Protein AF-K1WBI3-F1 (afdb_monomer)

Sequence (261 aa):
MFLRSAVSRPAATLLLSTARIPAASPSLRLAAQVRFNSGSNVPPSQVKPTRPCPSCGKPIPYPASPCPNCGGLVNIPPGLSLHSLLGVSDPIPVGEQHPTFNVGEELKRLPSNGMDLEPRDLRMRMLRRQQDLHPDRHHGDALAEDLSGRINKAYETLASPLKRIEYIYDMATDETDKVDNHDLLMEILEARETLEEADGQEVEELRQDNQAKVDDIVHQICELLHSKEPDLHAVKRLAVELRYWVQLENAAKAKLDKMGH

Mean predicted aligned error: 11.6 Å

InterPro domains:
  IPR001623 DnaJ domain [PS50076] (81-173)
  IPR001623 DnaJ domain [cd06257] (133-158)
  IPR004640 Co-chaperone Hsc20 [PTHR14021] (29-256)
  IPR004640 Co-chaperone Hsc20 [TIGR00714] (118-258)
  IPR009073 Co-chaperone HscB, C-terminal oligomerisation domain [PF07743] (181-253)
  IPR036386 HscB, C-terminal domain superfamily [G3DSA:1.20.1280.20] (178-258)
  IPR036386 HscB, C-terminal domain superfamily [SSF47144] (174-259)
  IPR036869 Chaperone J-domain superfamily [G3DSA:1.10.287.110] (44-169)
  IPR036869 Chaperone J-domain superfamily [SSF46565] (116-169)

pLDDT: mean 81.33, std 21.61, range [31.12, 97.94]

Radius of gyration: 29.38 Å; Cα contacts (8 Å, |Δi|>4): 240; chains: 1; bounding box: 94×48×94 Å

Organism: Trichosporon asahii var. asahii (strain CBS 8904) (NCBI:txid1220162)

Secondary structure (DSSP, 8-state):
--------------------PPPPP----------------PPP-SS--EEE-TTT--EEETT--S-TTT----PPPTT--HHHHTTSS---EESSSS-EE-HHHHHHTSGGGGT---HHHHHHHHHHHHHHH-GGGGTT-HHHHHHHHHHHHHHHHHHSHHHHHHHHHT----TT-----HHHHHHHHHHHHHHHH--HHHHHHHHHHHHHHHHHHHHHHHHHHHSSS--HHHHHHHHHHHHHHHHHHHHHHHHHHHH--

Solvent-accessible surface area (backbone atoms only — not comparable to full-atom values): 15977 Å² total; per-residue (Å²): 132,87,82,90,80,85,91,78,89,87,80,92,74,90,77,80,83,80,76,78,76,77,79,80,74,83,76,79,77,74,76,77,74,80,74,75,74,89,65,84,83,66,81,75,73,90,66,76,55,65,45,66,34,94,88,77,59,52,77,36,48,71,66,52,47,38,35,93,88,76,64,47,82,46,86,62,77,83,68,66,42,52,50,25,71,51,62,76,47,68,68,39,71,44,70,91,86,74,57,46,48,42,47,71,67,39,28,63,73,34,61,32,44,57,66,70,68,58,63,68,58,53,51,53,35,42,52,53,51,41,70,63,27,37,28,83,85,54,78,62,36,68,65,28,46,52,52,38,51,53,50,48,53,30,45,62,33,60,66,35,69,59,52,31,55,28,60,73,67,76,42,84,81,53,94,81,66,73,78,86,50,66,68,60,52,52,53,53,51,54,53,48,54,50,55,72,73,41,52,78,66,52,41,52,53,51,47,52,56,45,48,54,52,50,52,50,50,52,47,53,43,34,58,44,41,64,40,97,77,49,58,61,68,59,43,49,54,48,49,51,54,46,46,54,52,52,50,49,50,53,52,46,51,56,51,50,57,62,69,77,105

Foldseek 3Di:
DDDDDDDDDDDDDDDDDPPPDPDDDPPPPPPPPPPPVPDPPQPDPPDFDWDQFPVPRDTDHPPDAPGPVPLHGGAGDPQFALCRLLPVWRWDFDDDPDTHTPLLVGLLSGQLSLLDDDLVSLVVSLVVQCVSLPCVVVVNPPRSVVSNVSSVVSSVQNNQSLSVLCRSVVNDQDPPPDLPDPVLVVVLVVLVVQLVPDDLVSLVVSLVVLVVVLVVLSVVSSVQSNDPDRPVVSNSSSSNSSVSSVVSNVSSVVVNVVVVD

Structure (mmCIF, N/CA/C/O backbone):
data_AF-K1WBI3-F1
#
_entry.id   AF-K1WBI3-F1
#
loop_
_atom_site.group_PDB
_atom_site.id
_atom_site.type_symbol
_atom_site.label_atom_id
_atom_site.label_alt_id
_atom_site.label_comp_id
_atom_site.label_asym_id
_atom_site.label_entity_id
_atom_site.label_seq_id
_atom_site.pdbx_PDB_ins_code
_atom_site.Cartn_x
_atom_site.Cartn_y
_atom_site.Cartn_z
_atom_site.occupancy
_atom_site.B_iso_or_equiv
_atom_site.auth_seq_id
_atom_site.auth_comp_id
_atom_site.auth_asym_id
_atom_site.auth_atom_id
_atom_site.pdbx_PDB_model_num
ATOM 1 N N . MET A 1 1 ? -71.867 -28.486 67.804 1.00 37.97 1 MET A N 1
ATOM 2 C CA . MET A 1 1 ? -70.848 -29.054 66.899 1.00 37.97 1 MET A CA 1
ATOM 3 C C . MET A 1 1 ? -69.977 -27.904 66.413 1.00 37.97 1 MET A C 1
ATOM 5 O O . MET A 1 1 ? -70.522 -26.964 65.859 1.00 37.97 1 MET A O 1
ATOM 9 N N . PHE A 1 2 ? -68.698 -27.947 66.800 1.00 34.34 2 PHE A N 1
ATOM 10 C CA . PHE A 1 2 ? -67.495 -27.286 66.261 1.00 34.34 2 PHE A CA 1
ATOM 11 C C . PHE A 1 2 ? -67.671 -26.111 65.269 1.00 34.34 2 PHE A C 1
ATOM 13 O O . PHE A 1 2 ? -68.245 -26.281 64.206 1.00 34.34 2 PHE A O 1
ATOM 20 N N . LEU A 1 3 ? -67.277 -24.884 65.646 1.00 32.25 3 LEU A N 1
ATOM 21 C CA . LEU A 1 3 ? -65.958 -24.214 65.448 1.00 32.25 3 LEU A CA 1
ATOM 22 C C . LEU A 1 3 ? -66.088 -23.133 64.352 1.00 32.25 3 LEU A C 1
ATOM 24 O O . LEU A 1 3 ? -66.431 -23.436 63.222 1.00 32.25 3 LEU A O 1
ATOM 28 N N . ARG A 1 4 ? -66.058 -21.843 64.719 1.00 31.12 4 ARG A N 1
ATOM 29 C CA . ARG A 1 4 ? -64.882 -20.936 64.765 1.00 31.12 4 ARG A CA 1
ATOM 30 C C . ARG A 1 4 ? -64.262 -20.605 63.398 1.00 31.12 4 ARG A C 1
ATOM 32 O O . ARG A 1 4 ? -63.639 -21.468 62.794 1.00 31.12 4 ARG A O 1
ATOM 39 N N . SER A 1 5 ? -64.320 -19.318 63.038 1.00 33.47 5 SER A N 1
ATOM 40 C CA . SER A 1 5 ? -63.251 -18.451 62.466 1.00 33.47 5 SER A CA 1
ATOM 41 C C . SER A 1 5 ? -63.945 -17.162 61.983 1.00 33.47 5 SER 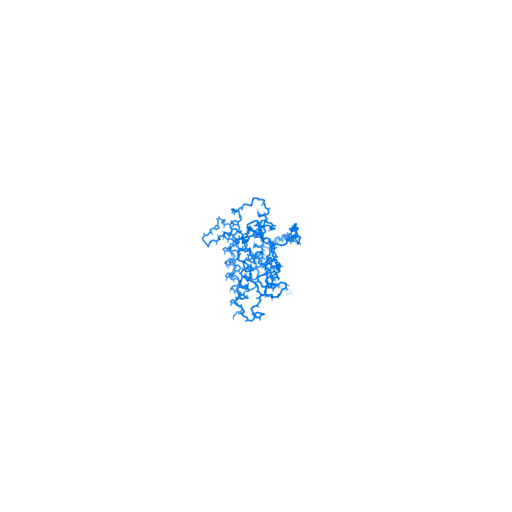A C 1
ATOM 43 O O . SER A 1 5 ? -64.895 -17.271 61.224 1.00 33.47 5 SER A O 1
ATOM 45 N N . ALA A 1 6 ? -63.735 -15.925 62.452 1.00 37.88 6 ALA A N 1
ATOM 46 C CA . ALA A 1 6 ? -62.565 -15.157 62.897 1.00 37.88 6 ALA A CA 1
ATOM 47 C C . ALA A 1 6 ? -61.459 -15.021 61.840 1.00 37.88 6 ALA A C 1
ATOM 49 O O . ALA A 1 6 ? -61.099 -16.016 61.226 1.00 37.88 6 ALA A O 1
ATOM 50 N N . VAL A 1 7 ? -60.872 -13.809 61.788 1.00 34.41 7 VAL A N 1
ATOM 51 C CA . VAL A 1 7 ? -59.659 -13.379 61.048 1.00 34.41 7 VAL A CA 1
ATOM 52 C C . VAL A 1 7 ? -59.969 -12.879 59.623 1.00 34.41 7 VAL A C 1
ATOM 54 O O . VAL A 1 7 ? -60.746 -13.499 58.916 1.00 34.41 7 VAL A O 1
ATOM 57 N N . SER A 1 8 ? -59.413 -11.801 59.061 1.00 31.14 8 SER A N 1
ATOM 58 C CA . SER A 1 8 ? -58.636 -10.622 59.486 1.00 31.14 8 SER A CA 1
ATOM 59 C C . SER A 1 8 ? -58.362 -9.827 58.193 1.00 31.14 8 SER A C 1
ATOM 61 O O . SER A 1 8 ? -58.169 -10.435 57.144 1.00 31.14 8 SER A O 1
ATOM 63 N N . ARG A 1 9 ? -58.288 -8.488 58.233 1.00 41.62 9 ARG A N 1
ATOM 64 C CA . ARG A 1 9 ? -57.534 -7.708 57.213 1.00 41.62 9 ARG A CA 1
ATOM 65 C C . ARG A 1 9 ? -56.036 -7.950 57.493 1.00 41.62 9 ARG A C 1
ATOM 67 O O . ARG A 1 9 ? -55.729 -8.116 58.677 1.00 41.62 9 ARG A O 1
ATOM 74 N N . PRO A 1 10 ? -55.094 -7.975 56.524 1.00 42.19 10 PRO A N 1
ATOM 75 C CA . PRO A 1 10 ? -54.637 -6.741 55.864 1.00 42.19 10 PRO A CA 1
ATOM 76 C C . PRO A 1 10 ? -53.943 -6.969 54.489 1.00 42.19 10 PRO A C 1
ATOM 78 O O . PRO A 1 10 ? -54.064 -8.026 53.886 1.00 42.19 10 PRO A O 1
ATOM 81 N N . ALA A 1 11 ? -53.165 -5.959 54.080 1.00 33.12 11 ALA A N 1
ATOM 82 C CA . ALA A 1 11 ? -52.025 -5.975 53.153 1.00 33.12 11 ALA A CA 1
ATOM 83 C C . ALA A 1 11 ? -52.272 -5.418 51.740 1.00 33.12 11 ALA A C 1
ATOM 85 O O . ALA A 1 11 ? -52.667 -6.100 50.797 1.00 33.12 11 ALA A O 1
ATOM 86 N N . ALA A 1 12 ? -51.935 -4.130 51.628 1.00 42.75 12 ALA A N 1
ATOM 87 C CA . ALA A 1 12 ? -51.493 -3.492 50.403 1.00 42.75 12 ALA A CA 1
ATOM 88 C C . ALA A 1 12 ? -50.381 -4.325 49.754 1.00 42.75 12 ALA A C 1
ATOM 90 O O . ALA A 1 12 ? -49.366 -4.615 50.385 1.00 42.75 12 ALA A O 1
ATOM 91 N N . THR A 1 13 ? -50.586 -4.682 48.490 1.00 36.09 13 THR A N 1
ATOM 92 C CA . THR A 1 13 ? -49.576 -5.328 47.657 1.00 36.09 13 THR A CA 1
ATOM 93 C C . THR A 1 13 ? -49.302 -4.397 46.487 1.00 36.09 13 THR A C 1
ATOM 95 O O . THR A 1 13 ? -50.178 -4.173 45.650 1.00 36.09 13 THR A O 1
ATOM 98 N N . LEU A 1 14 ? -48.097 -3.818 46.473 1.00 39.25 14 LEU A N 1
ATOM 99 C CA . LEU A 1 14 ? -47.508 -3.201 45.290 1.00 39.25 14 LEU A CA 1
ATOM 100 C C . LEU A 1 14 ? -47.512 -4.243 44.168 1.00 39.25 14 LEU A C 1
ATOM 102 O O . LEU A 1 14 ? -46.833 -5.263 44.276 1.00 39.25 14 LEU A O 1
ATOM 106 N N . LEU A 1 15 ? -48.242 -3.978 43.089 1.00 36.75 15 LEU A N 1
ATOM 107 C CA . LEU A 1 15 ? -48.040 -4.688 41.835 1.00 36.75 15 LEU A CA 1
ATOM 108 C C . LEU A 1 15 ? -47.147 -3.832 40.949 1.00 36.75 15 LEU A C 1
ATOM 110 O O . LEU A 1 15 ? -47.501 -2.721 40.554 1.00 36.75 15 LEU A O 1
ATOM 114 N N . LEU A 1 16 ? -45.954 -4.375 40.707 1.00 34.19 16 LEU A N 1
ATOM 115 C CA . LEU A 1 16 ? -44.981 -3.870 39.762 1.00 34.19 16 LEU A CA 1
ATOM 116 C C . LEU A 1 16 ? -45.635 -3.700 38.388 1.00 34.19 16 LEU A C 1
ATOM 118 O O . LEU A 1 16 ? -46.230 -4.624 37.835 1.00 34.19 16 LEU A O 1
ATOM 122 N N . SER A 1 17 ? -45.469 -2.500 37.844 1.00 31.92 17 SER A N 1
ATOM 123 C CA . SER A 1 17 ? -45.720 -2.173 36.450 1.00 31.92 17 SER A CA 1
ATOM 124 C C . SER A 1 17 ? -44.789 -3.005 35.566 1.00 31.92 17 SER A C 1
ATOM 126 O O . SER A 1 17 ? -43.610 -2.691 35.423 1.00 31.92 17 SER A O 1
ATOM 128 N N . THR A 1 18 ? -45.297 -4.079 34.963 1.00 37.06 18 THR A N 1
ATOM 129 C CA . THR A 1 18 ? -44.635 -4.701 33.813 1.00 37.06 18 THR A CA 1
ATOM 130 C C . THR A 1 18 ? -45.010 -3.900 32.572 1.00 37.06 18 THR A C 1
ATOM 132 O O . THR A 1 18 ? -45.907 -4.278 31.813 1.00 37.06 18 THR A O 1
ATOM 135 N N . ALA A 1 19 ? -44.345 -2.762 32.379 1.00 34.16 19 ALA A N 1
ATOM 136 C CA . ALA A 1 19 ? -44.324 -2.102 31.086 1.00 34.16 19 ALA A CA 1
ATOM 137 C C . ALA A 1 19 ? -43.624 -3.048 30.099 1.00 34.16 19 ALA A C 1
ATOM 139 O O . ALA A 1 19 ? -42.415 -3.266 30.166 1.00 34.16 19 ALA A O 1
ATOM 140 N N . ARG A 1 20 ? -44.410 -3.664 29.210 1.00 33.00 20 ARG A N 1
ATOM 141 C CA . ARG A 1 20 ? -43.894 -4.352 28.026 1.00 33.00 20 ARG A CA 1
ATOM 142 C C . ARG A 1 20 ? -43.130 -3.329 27.192 1.00 33.00 20 ARG A C 1
ATOM 144 O O . ARG A 1 20 ? -43.736 -2.433 26.611 1.00 33.00 20 ARG A O 1
ATOM 151 N N . ILE A 1 21 ? -41.816 -3.494 27.136 1.00 41.12 21 ILE A N 1
ATOM 152 C CA . ILE A 1 21 ? -40.952 -2.864 26.141 1.00 41.12 21 ILE A CA 1
ATOM 153 C C . ILE A 1 21 ? -41.454 -3.336 24.765 1.00 41.12 21 ILE A C 1
ATOM 155 O O . ILE A 1 21 ? -41.560 -4.550 24.557 1.00 41.12 21 ILE A O 1
ATOM 159 N N . PRO A 1 22 ? -41.826 -2.439 23.835 1.00 36.28 22 PRO A N 1
ATOM 160 C CA . PRO A 1 22 ? -42.121 -2.854 22.476 1.00 36.28 22 PRO A CA 1
ATOM 161 C C . PRO A 1 22 ? -40.827 -3.365 21.840 1.00 36.28 22 PRO A C 1
ATOM 163 O O . PRO A 1 22 ? -39.786 -2.714 21.912 1.00 36.28 22 PRO A O 1
ATOM 166 N N . ALA A 1 23 ? -40.905 -4.564 21.263 1.00 34.19 23 ALA A N 1
ATOM 167 C CA . ALA A 1 23 ? -39.822 -5.192 20.528 1.00 34.19 23 ALA A CA 1
ATOM 168 C C . ALA A 1 23 ? -39.259 -4.211 19.491 1.00 34.19 23 ALA A C 1
ATOM 170 O O . ALA A 1 23 ? -40.003 -3.679 18.665 1.00 34.19 23 ALA A O 1
ATOM 171 N N . ALA A 1 24 ? -37.951 -3.970 19.571 1.00 35.28 24 ALA A N 1
ATOM 172 C CA . ALA A 1 24 ? -37.214 -3.197 18.592 1.00 35.28 24 ALA A CA 1
ATOM 173 C C . ALA A 1 24 ? -37.432 -3.799 17.197 1.00 35.28 24 ALA A C 1
ATOM 175 O O . ALA A 1 24 ? -37.293 -5.006 16.986 1.00 35.28 24 ALA A O 1
ATOM 176 N N . SER A 1 25 ? -37.817 -2.935 16.266 1.00 38.38 25 SER A N 1
ATOM 177 C CA . SER A 1 25 ? -37.945 -3.216 14.843 1.00 38.38 25 SER A CA 1
ATOM 178 C C . SER A 1 25 ? -36.676 -3.888 14.309 1.00 38.38 25 SER A C 1
ATOM 180 O O . SER A 1 25 ? -35.577 -3.468 14.679 1.00 38.38 25 SER A O 1
ATOM 182 N N . PRO A 1 26 ? -36.770 -4.875 13.401 1.00 35.41 26 PRO A N 1
ATOM 183 C CA . PRO A 1 26 ? -35.589 -5.352 12.713 1.00 35.41 26 PRO A CA 1
ATOM 184 C C . PRO A 1 26 ? -35.159 -4.247 11.748 1.00 35.41 26 PRO A C 1
ATOM 186 O O . PRO A 1 26 ? -35.797 -4.019 10.719 1.00 35.41 26 PRO A O 1
ATOM 189 N N . SER A 1 27 ? -34.090 -3.531 12.095 1.00 36.28 27 SER A N 1
ATOM 190 C CA . SER A 1 27 ? -33.352 -2.724 11.133 1.00 36.28 27 SER A CA 1
ATOM 191 C C . SER A 1 27 ? -32.947 -3.654 9.998 1.00 36.28 27 SER A C 1
ATOM 193 O O . SER A 1 27 ? -32.144 -4.569 10.183 1.00 36.28 27 SER A O 1
ATOM 195 N N . LEU A 1 28 ? -33.569 -3.456 8.837 1.00 33.41 28 LEU A N 1
ATOM 196 C CA . LEU A 1 28 ? -33.176 -4.060 7.575 1.00 33.41 28 LEU A CA 1
ATOM 197 C C . LEU A 1 28 ? -31.701 -3.718 7.345 1.00 33.41 28 LEU A C 1
ATOM 199 O O . LEU A 1 28 ? -31.376 -2.647 6.841 1.00 33.41 28 LEU A O 1
ATOM 203 N N . ARG A 1 29 ? -30.801 -4.626 7.742 1.00 38.09 29 ARG A N 1
ATOM 204 C CA . ARG A 1 29 ? -29.411 -4.624 7.293 1.00 38.09 29 ARG A CA 1
ATOM 205 C C . ARG A 1 29 ? -29.448 -4.935 5.805 1.00 38.09 29 ARG A C 1
ATOM 207 O O . ARG A 1 29 ? -29.420 -6.092 5.389 1.00 38.09 29 ARG A O 1
ATOM 214 N N . LEU A 1 30 ? -29.565 -3.883 5.003 1.00 34.12 30 LEU A N 1
ATOM 215 C CA . LEU A 1 30 ? -29.218 -3.937 3.600 1.00 34.12 30 LEU A CA 1
ATOM 216 C C . LEU A 1 30 ? -27.698 -4.110 3.568 1.00 34.12 30 LEU A C 1
ATOM 218 O O . LEU A 1 30 ? -26.951 -3.141 3.613 1.00 34.12 30 LEU A O 1
ATOM 222 N N . ALA A 1 31 ? -27.241 -5.362 3.588 1.00 35.53 31 ALA A N 1
ATOM 223 C CA . ALA A 1 31 ? -25.866 -5.684 3.256 1.00 35.53 31 ALA A CA 1
ATOM 224 C C . ALA A 1 31 ? -25.663 -5.239 1.804 1.00 35.53 31 ALA A C 1
ATOM 226 O O . ALA A 1 31 ? -26.033 -5.950 0.866 1.00 35.53 31 ALA A O 1
ATOM 227 N N . ALA A 1 32 ? -25.154 -4.021 1.625 1.00 34.91 32 ALA A N 1
ATOM 228 C CA . ALA A 1 32 ? -24.630 -3.566 0.357 1.00 34.91 32 ALA A CA 1
ATOM 229 C C . ALA A 1 32 ? -23.455 -4.491 0.045 1.00 34.91 32 ALA A C 1
ATOM 231 O O . ALA A 1 32 ? -22.356 -4.343 0.568 1.00 34.91 32 ALA A O 1
ATOM 232 N N . GLN A 1 33 ? -23.727 -5.537 -0.734 1.00 37.28 33 GLN A N 1
ATOM 233 C CA . GLN A 1 33 ? -22.687 -6.363 -1.315 1.00 37.28 33 GLN A CA 1
ATOM 234 C C . GLN A 1 33 ? -21.833 -5.431 -2.163 1.00 37.28 33 GLN A C 1
ATOM 236 O O . GLN A 1 33 ? -22.259 -5.012 -3.241 1.00 37.28 33 GLN A O 1
ATOM 241 N N . VAL A 1 34 ? -20.658 -5.089 -1.639 1.00 37.25 34 VAL A N 1
ATOM 242 C CA . VAL A 1 34 ? -19.602 -4.387 -2.357 1.00 37.25 34 VAL A CA 1
ATOM 243 C C . VAL A 1 34 ? -19.302 -5.221 -3.596 1.00 37.25 34 VAL A C 1
ATOM 245 O O . VAL A 1 34 ? -18.670 -6.277 -3.542 1.00 37.25 34 VAL A O 1
ATOM 248 N N . ARG A 1 35 ? -19.852 -4.794 -4.731 1.00 33.12 35 ARG A N 1
ATOM 249 C CA . ARG A 1 35 ? -19.523 -5.370 -6.026 1.00 33.12 35 ARG A CA 1
ATOM 250 C C . ARG A 1 35 ? -18.210 -4.743 -6.448 1.00 33.12 35 ARG A C 1
ATOM 252 O O . ARG A 1 35 ? -18.200 -3.719 -7.121 1.00 33.12 35 ARG A O 1
ATOM 259 N N . PHE A 1 36 ? -17.111 -5.382 -6.063 1.00 38.94 36 PHE A N 1
ATOM 260 C CA . PHE A 1 36 ? -15.833 -5.170 -6.723 1.00 38.94 36 PHE A CA 1
ATOM 261 C C . PHE A 1 36 ? -16.038 -5.441 -8.210 1.00 38.94 36 PHE A C 1
ATOM 263 O O . PHE A 1 36 ? -16.364 -6.560 -8.616 1.00 38.94 36 PHE A O 1
ATOM 270 N N . ASN A 1 37 ? -15.914 -4.403 -9.030 1.00 37.16 37 ASN A N 1
ATOM 271 C CA . ASN A 1 37 ? -16.000 -4.557 -10.467 1.00 37.16 37 ASN A CA 1
ATOM 272 C C . ASN A 1 37 ? -14.696 -5.221 -10.929 1.00 37.16 37 ASN A C 1
ATOM 274 O O . ASN A 1 37 ? -13.723 -4.551 -11.255 1.00 37.16 37 ASN A O 1
ATOM 278 N N . SER A 1 38 ? -14.655 -6.556 -10.935 1.00 41.62 38 SER A N 1
ATOM 279 C CA . SER A 1 38 ? -13.488 -7.365 -11.333 1.00 41.62 38 SER A CA 1
ATOM 280 C C . SER A 1 38 ? -13.147 -7.278 -12.832 1.00 41.62 38 SER A C 1
ATOM 282 O O . SER A 1 38 ? -12.492 -8.161 -13.381 1.00 41.62 38 SER A O 1
ATOM 284 N N . GLY A 1 39 ? -13.597 -6.230 -13.518 1.00 35.78 39 GLY A N 1
ATOM 285 C CA . GLY A 1 39 ? -13.311 -5.955 -14.914 1.00 35.78 39 GLY A CA 1
ATOM 286 C C . GLY A 1 39 ? -12.499 -4.678 -15.038 1.00 35.78 39 GLY A C 1
ATOM 287 O O . GLY A 1 39 ? -13.056 -3.622 -15.329 1.00 35.78 39 GLY A O 1
ATOM 288 N N . SER A 1 40 ? -11.181 -4.774 -14.859 1.00 44.69 40 SER A N 1
ATOM 289 C CA . SER A 1 40 ? -10.245 -3.744 -15.310 1.00 44.69 40 SER A CA 1
ATOM 290 C C . SER A 1 40 ? -10.348 -3.628 -16.832 1.00 44.69 40 SER A C 1
ATOM 292 O O . SER A 1 40 ? -9.623 -4.290 -17.568 1.00 44.69 40 SER A O 1
ATOM 294 N N . ASN A 1 41 ? -11.269 -2.807 -17.332 1.00 41.38 41 ASN A N 1
ATOM 295 C CA . ASN A 1 41 ? -11.370 -2.504 -18.758 1.00 41.38 41 ASN A CA 1
ATOM 296 C C . ASN A 1 41 ? -10.408 -1.354 -19.092 1.00 41.38 41 ASN A C 1
ATOM 298 O O . ASN A 1 41 ? -10.803 -0.279 -19.537 1.00 41.38 41 ASN A O 1
ATOM 302 N N . VAL A 1 42 ? -9.121 -1.579 -18.814 1.00 47.50 42 VAL A N 1
ATOM 303 C CA . VAL A 1 42 ? -8.041 -0.718 -19.295 1.00 47.50 42 VAL A CA 1
ATOM 304 C C . VAL A 1 42 ? -7.796 -1.114 -20.753 1.00 47.50 42 VAL A C 1
ATOM 306 O O . VAL A 1 42 ? -7.442 -2.270 -21.000 1.00 47.50 42 VAL A O 1
ATOM 309 N N . PRO A 1 43 ? -7.984 -0.218 -21.740 1.00 40.16 43 PRO A N 1
ATOM 310 C CA . PRO A 1 43 ? -7.610 -0.526 -23.112 1.00 40.16 43 PRO A CA 1
ATOM 311 C C . PRO A 1 43 ? -6.100 -0.818 -23.141 1.00 40.16 43 PRO A C 1
ATOM 313 O O . PRO A 1 43 ? -5.311 0.020 -22.692 1.00 40.16 43 PRO A O 1
ATOM 316 N N . PRO A 1 44 ? -5.662 -1.997 -23.620 1.00 41.44 44 PRO A N 1
ATOM 317 C CA . PRO A 1 44 ? -4.253 -2.347 -23.604 1.00 41.44 44 PRO A CA 1
ATOM 318 C C . PRO A 1 44 ? -3.493 -1.377 -24.510 1.00 41.44 44 PRO A C 1
ATOM 320 O O . PRO A 1 44 ? -3.716 -1.336 -25.721 1.00 41.44 44 PRO A O 1
ATOM 323 N N . SER A 1 45 ? -2.561 -0.612 -23.938 1.00 49.56 45 SER A N 1
ATOM 324 C CA . SER A 1 45 ? -1.460 -0.059 -24.728 1.00 49.56 45 SER A CA 1
ATOM 325 C C . SER A 1 45 ? -0.717 -1.257 -25.318 1.00 49.56 45 SER A C 1
ATOM 327 O O . SER A 1 45 ? -0.155 -2.063 -24.585 1.00 49.56 45 SER A O 1
ATOM 329 N N . GLN A 1 46 ? -0.807 -1.442 -26.635 1.00 58.00 46 GLN A N 1
ATOM 330 C CA . GLN A 1 46 ? -0.549 -2.733 -27.288 1.00 58.00 46 GLN A CA 1
ATOM 331 C C . GLN A 1 46 ? 0.911 -3.222 -27.235 1.00 58.00 46 GLN A C 1
ATOM 333 O O . GLN A 1 46 ? 1.190 -4.332 -27.681 1.00 58.00 46 GLN A O 1
ATOM 338 N N . VAL A 1 47 ? 1.848 -2.456 -26.668 1.00 69.75 47 VAL A N 1
ATOM 339 C CA . VAL A 1 47 ? 3.242 -2.882 -26.499 1.00 69.75 47 VAL A CA 1
ATOM 340 C C . VAL A 1 47 ? 3.731 -2.487 -25.109 1.00 69.75 47 VAL A C 1
ATOM 342 O O . VAL A 1 47 ? 3.827 -1.302 -24.793 1.00 69.75 47 VAL A O 1
ATOM 345 N N . LYS A 1 48 ? 4.062 -3.486 -24.279 1.00 83.19 48 LYS A N 1
ATOM 346 C CA . LYS A 1 48 ? 4.734 -3.249 -22.995 1.00 83.19 48 LYS A CA 1
ATOM 347 C C . LYS A 1 48 ? 6.077 -2.566 -23.255 1.00 83.19 48 LYS A C 1
ATOM 349 O O . LYS A 1 48 ? 6.805 -3.019 -24.139 1.00 83.19 48 LYS A O 1
ATOM 354 N N . PRO A 1 49 ? 6.447 -1.532 -22.489 1.00 90.19 49 PRO A N 1
ATOM 355 C CA . PRO A 1 49 ? 7.738 -0.875 -22.640 1.00 90.19 49 PRO A CA 1
ATOM 356 C C . PRO A 1 49 ? 8.862 -1.890 -22.392 1.00 90.19 49 PRO A C 1
ATOM 358 O O . PRO A 1 49 ? 8.826 -2.665 -21.429 1.00 90.19 49 PRO A O 1
ATOM 361 N N . THR A 1 50 ? 9.869 -1.885 -23.263 1.00 93.00 50 THR A N 1
ATOM 362 C CA . THR A 1 50 ? 11.002 -2.816 -23.201 1.00 93.00 50 THR A CA 1
ATOM 363 C C . THR A 1 50 ? 12.336 -2.092 -23.129 1.00 93.00 50 THR A C 1
ATOM 365 O O . THR A 1 50 ? 12.466 -0.970 -23.606 1.00 93.00 50 THR A O 1
ATOM 368 N N . ARG A 1 51 ? 13.350 -2.786 -22.614 1.00 92.00 51 ARG A N 1
ATOM 369 C CA . ARG A 1 51 ? 14.762 -2.387 -22.622 1.00 92.00 51 ARG A CA 1
ATOM 370 C C . ARG A 1 51 ? 15.644 -3.535 -23.114 1.00 92.00 51 ARG A C 1
ATOM 372 O O . ARG A 1 51 ? 15.244 -4.692 -22.968 1.00 92.00 51 ARG A O 1
ATOM 379 N N . PRO A 1 52 ? 16.851 -3.273 -23.636 1.00 93.19 52 PRO A N 1
ATOM 380 C CA . PRO A 1 52 ? 17.814 -4.338 -23.886 1.00 93.19 52 PRO A CA 1
ATOM 381 C C . PRO A 1 52 ? 18.266 -4.976 -22.563 1.00 93.19 52 PRO A C 1
ATOM 383 O O . PRO A 1 52 ? 18.517 -4.293 -21.567 1.00 93.19 52 PRO A O 1
ATOM 386 N N . CYS A 1 53 ? 18.366 -6.304 -22.540 1.00 94.69 53 CYS A N 1
ATOM 387 C CA . CYS A 1 53 ? 18.947 -7.028 -21.415 1.00 94.69 53 CYS A CA 1
ATOM 388 C C . CYS A 1 53 ? 20.459 -6.744 -21.326 1.00 94.69 53 CYS A C 1
ATOM 390 O O . CYS A 1 53 ? 21.154 -6.970 -22.318 1.00 94.69 53 CYS A O 1
ATOM 392 N N . PRO A 1 54 ? 21.003 -6.338 -20.163 1.00 91.75 54 PRO A N 1
ATOM 393 C CA . PRO A 1 54 ? 22.438 -6.078 -20.021 1.00 91.75 54 PRO A CA 1
ATOM 394 C C . PRO A 1 54 ? 23.304 -7.338 -20.185 1.00 91.75 54 PRO A C 1
ATOM 396 O O . PRO A 1 54 ? 24.476 -7.223 -20.518 1.00 91.75 54 PRO A O 1
ATOM 399 N N . SER A 1 55 ? 22.741 -8.536 -19.989 1.00 91.94 55 SER A N 1
ATOM 400 C CA . SER A 1 55 ? 23.483 -9.801 -20.094 1.00 91.94 55 SER A CA 1
ATOM 401 C C . SER A 1 55 ? 23.469 -10.412 -21.500 1.00 91.94 55 SER A C 1
ATOM 403 O O . SER A 1 55 ? 24.458 -11.009 -21.906 1.00 91.94 55 SER A O 1
ATOM 405 N N . CYS A 1 56 ? 22.359 -10.313 -22.246 1.00 95.44 56 CYS A N 1
ATOM 406 C CA . CYS A 1 56 ? 22.212 -10.982 -23.553 1.00 95.44 56 CYS A CA 1
ATOM 407 C C . CYS A 1 56 ? 21.743 -10.083 -24.707 1.00 95.44 56 CYS A C 1
ATOM 409 O O . CYS A 1 56 ? 21.523 -10.579 -25.810 1.00 95.44 56 CYS A O 1
ATOM 411 N N . GLY A 1 57 ? 21.517 -8.788 -24.473 1.00 94.38 57 GLY A N 1
ATOM 412 C CA . GLY A 1 57 ? 21.106 -7.809 -25.489 1.00 94.38 57 GLY A CA 1
ATOM 413 C C . GLY A 1 57 ? 19.658 -7.922 -25.985 1.00 94.38 57 GLY A C 1
ATOM 414 O O . GLY A 1 57 ? 19.125 -6.955 -26.523 1.00 94.38 57 GLY A O 1
ATOM 415 N N . LYS A 1 58 ? 18.982 -9.061 -25.779 1.00 95.38 58 LYS A N 1
ATOM 416 C CA . LYS A 1 58 ? 17.584 -9.264 -26.199 1.00 95.38 58 LYS A CA 1
ATOM 417 C C . LYS A 1 58 ? 16.621 -8.327 -25.449 1.00 95.38 58 LYS A C 1
ATOM 419 O O . LYS A 1 58 ? 16.850 -8.064 -24.264 1.00 95.38 58 LYS A O 1
ATOM 424 N N . PRO A 1 59 ? 15.531 -7.864 -26.091 1.00 94.50 59 PRO A N 1
ATOM 425 C CA . PRO A 1 59 ? 14.553 -6.993 -25.449 1.00 94.50 59 PRO A CA 1
ATOM 426 C C . PRO A 1 59 ? 13.832 -7.726 -24.311 1.00 94.50 59 PRO A C 1
ATOM 428 O O . PRO A 1 59 ? 13.413 -8.877 -24.455 1.00 94.50 59 PRO A O 1
ATOM 431 N N . ILE A 1 60 ? 13.695 -7.051 -23.173 1.00 94.00 60 ILE A N 1
ATOM 432 C CA . ILE A 1 60 ? 12.965 -7.516 -21.991 1.00 94.00 60 ILE A CA 1
ATOM 433 C C . ILE A 1 60 ? 11.995 -6.428 -21.519 1.00 94.00 60 ILE A C 1
ATOM 435 O O . ILE A 1 60 ? 12.338 -5.246 -21.598 1.00 94.00 60 ILE A O 1
ATOM 439 N N . PRO A 1 61 ? 10.794 -6.782 -21.031 1.00 93.38 61 PRO A N 1
ATOM 440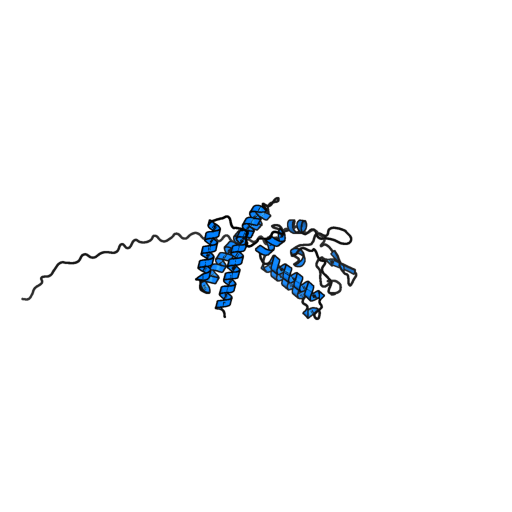 C CA . PRO A 1 61 ? 9.840 -5.794 -20.541 1.00 93.38 61 PRO A CA 1
ATOM 441 C C . PRO A 1 61 ? 10.314 -5.174 -19.223 1.00 93.38 61 PRO A C 1
ATOM 443 O O . PRO A 1 61 ? 11.093 -5.771 -18.479 1.00 93.38 61 PRO A O 1
ATOM 446 N N . TYR A 1 62 ? 9.826 -3.985 -18.893 1.00 92.19 62 TYR A N 1
ATOM 447 C CA . TYR A 1 62 ? 9.951 -3.469 -17.532 1.00 92.19 62 TYR A CA 1
ATOM 448 C C . TYR A 1 62 ? 8.912 -4.109 -16.591 1.00 92.19 62 TYR A C 1
ATOM 450 O O . TYR A 1 62 ? 7.809 -4.420 -17.034 1.00 92.19 62 TYR A O 1
ATOM 458 N N . PRO A 1 63 ? 9.207 -4.271 -15.288 1.00 93.12 63 PRO A N 1
ATOM 459 C CA . PRO A 1 63 ? 10.520 -4.428 -14.662 1.00 93.12 63 PRO A CA 1
ATOM 460 C C . PRO A 1 63 ? 10.924 -5.909 -14.614 1.00 93.12 63 PRO A C 1
ATOM 462 O O . PRO A 1 63 ? 10.882 -6.546 -13.561 1.00 93.12 63 PRO A O 1
ATOM 465 N N . ALA A 1 64 ? 11.257 -6.512 -15.758 1.00 92.94 64 ALA A N 1
ATOM 466 C CA . ALA A 1 64 ? 11.688 -7.905 -15.789 1.00 92.94 64 ALA A CA 1
ATOM 467 C C . ALA A 1 64 ? 13.053 -8.075 -15.115 1.00 92.94 64 ALA A C 1
ATOM 469 O O . ALA A 1 64 ? 14.038 -7.424 -15.486 1.00 92.94 64 ALA A O 1
ATOM 470 N N . SER A 1 65 ? 13.066 -8.984 -14.150 1.00 93.31 65 SER A N 1
ATOM 471 C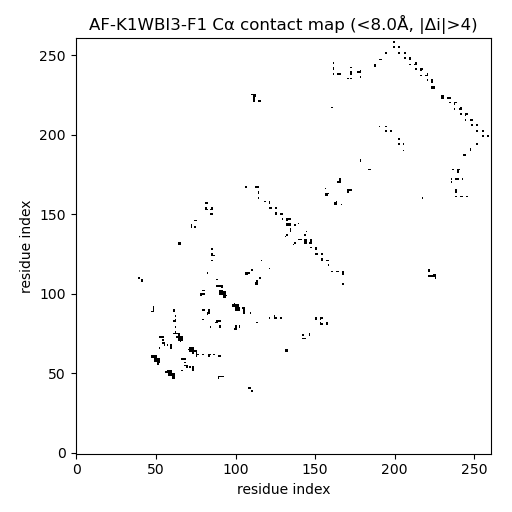 CA . SER A 1 65 ? 14.222 -9.665 -13.594 1.00 93.31 65 SER A CA 1
ATOM 472 C C . SER A 1 65 ? 13.697 -10.926 -12.896 1.00 93.31 65 SER A C 1
ATOM 474 O O . SER A 1 65 ? 12.689 -10.811 -12.191 1.00 93.31 65 SER A O 1
ATOM 476 N N . PRO A 1 66 ? 14.302 -12.108 -13.098 1.00 93.31 66 PRO A N 1
ATOM 477 C CA . PRO A 1 66 ? 15.384 -12.420 -14.035 1.00 93.31 66 PRO A CA 1
ATOM 478 C C . PRO A 1 66 ? 15.008 -12.207 -15.514 1.00 93.31 66 PRO A C 1
ATOM 480 O O . PRO A 1 66 ? 13.850 -11.987 -15.871 1.00 93.31 66 PRO A O 1
ATOM 483 N N . CYS A 1 67 ? 16.000 -12.236 -16.404 1.00 93.69 67 CYS A N 1
ATOM 484 C CA . CYS A 1 67 ? 15.784 -12.093 -17.840 1.00 93.69 67 CYS A CA 1
ATOM 485 C C . CYS A 1 67 ? 15.023 -13.313 -18.401 1.00 93.69 67 CYS A C 1
ATOM 487 O O . CYS A 1 67 ? 15.562 -14.419 -18.353 1.00 93.69 67 CYS A O 1
ATOM 489 N N . PRO A 1 68 ? 13.851 -13.146 -19.045 1.00 92.00 68 PRO A N 1
ATOM 490 C CA . PRO A 1 68 ? 13.097 -14.272 -19.610 1.00 92.00 68 PRO A CA 1
ATOM 491 C C . PRO A 1 68 ? 13.815 -14.965 -20.779 1.00 92.00 68 PRO A C 1
ATOM 493 O O . PRO A 1 68 ? 13.489 -16.095 -21.118 1.00 92.00 68 PRO A O 1
ATOM 496 N N . ASN A 1 69 ? 14.791 -14.298 -21.406 1.00 93.88 69 ASN A N 1
ATOM 497 C CA . ASN A 1 69 ? 15.488 -14.824 -22.579 1.00 93.88 69 ASN A CA 1
ATOM 498 C C . ASN A 1 69 ? 16.766 -15.609 -22.253 1.00 93.88 69 ASN A C 1
ATOM 500 O O . ASN A 1 69 ? 17.172 -16.445 -23.057 1.00 93.88 69 ASN A O 1
ATOM 504 N N . CYS A 1 70 ? 17.446 -15.294 -21.147 1.00 93.38 70 CYS A N 1
ATOM 505 C CA . CYS A 1 70 ? 18.727 -15.917 -20.789 1.00 93.38 70 CYS A CA 1
ATOM 506 C C . CYS A 1 70 ? 18.812 -16.378 -19.329 1.00 93.38 70 CYS A C 1
ATOM 508 O O . CYS A 1 70 ? 19.851 -16.884 -18.928 1.00 93.38 70 CYS A O 1
ATOM 510 N N . GLY A 1 71 ? 17.771 -16.159 -18.519 1.00 90.12 71 GLY A N 1
ATOM 511 C CA . GLY A 1 71 ? 17.730 -16.520 -17.098 1.00 90.12 71 GLY A CA 1
ATOM 512 C C . GLY A 1 71 ? 18.598 -15.655 -16.180 1.00 90.12 71 GLY A C 1
ATOM 513 O O . GLY A 1 71 ? 18.494 -15.779 -14.967 1.00 90.12 71 GLY A O 1
ATOM 514 N N . GLY A 1 72 ? 19.428 -14.767 -16.735 1.00 90.50 72 GLY A N 1
ATOM 515 C CA . GLY A 1 72 ? 20.337 -13.929 -15.956 1.00 90.50 72 GLY A CA 1
ATOM 516 C C . GLY A 1 72 ? 19.588 -12.973 -15.033 1.00 90.50 72 GLY A C 1
ATOM 517 O O . GLY A 1 72 ? 18.642 -12.307 -15.467 1.00 90.50 72 GLY A O 1
ATOM 518 N N . LEU A 1 73 ? 20.021 -12.891 -13.778 1.00 92.56 73 LEU A N 1
ATOM 519 C CA . LEU A 1 73 ? 19.548 -11.879 -12.846 1.00 92.56 73 LEU A CA 1
ATOM 520 C C . LEU A 1 73 ? 20.032 -10.507 -13.328 1.00 92.56 73 LEU A C 1
ATOM 522 O O . LEU A 1 73 ? 21.220 -10.293 -13.560 1.00 92.56 73 LEU A O 1
ATOM 526 N N . VAL A 1 74 ? 19.095 -9.588 -13.550 1.00 92.94 74 VAL A N 1
ATOM 527 C CA . VAL A 1 74 ? 19.392 -8.269 -14.116 1.00 92.94 74 VAL A CA 1
ATOM 528 C C . VAL A 1 74 ? 18.853 -7.182 -13.213 1.00 92.94 74 VAL A C 1
ATOM 530 O O . VAL A 1 74 ? 17.754 -7.297 -12.675 1.00 92.94 74 VAL A O 1
ATOM 533 N N . ASN A 1 75 ? 19.596 -6.087 -13.078 1.00 92.62 75 ASN A N 1
ATOM 534 C CA . ASN A 1 75 ? 19.117 -4.979 -12.269 1.00 92.62 75 ASN A CA 1
ATOM 535 C C . ASN A 1 75 ? 17.823 -4.391 -12.861 1.00 92.62 75 ASN A C 1
ATOM 537 O O . ASN A 1 75 ? 17.696 -4.243 -14.086 1.00 92.62 75 ASN A O 1
ATOM 541 N N . ILE A 1 76 ? 16.867 -4.073 -11.989 1.00 93.44 76 ILE A N 1
ATOM 542 C CA . ILE A 1 76 ? 15.651 -3.334 -12.323 1.00 93.44 76 ILE A CA 1
ATOM 543 C C . ILE A 1 76 ? 15.988 -1.845 -12.190 1.00 93.44 76 ILE A C 1
ATOM 545 O O . ILE A 1 76 ? 16.408 -1.430 -11.111 1.00 93.44 76 ILE A O 1
ATOM 549 N N . PRO A 1 77 ? 15.802 -1.015 -13.230 1.00 91.50 77 PRO A N 1
ATOM 550 C CA . PRO A 1 77 ? 16.129 0.405 -13.131 1.00 91.50 77 PRO A CA 1
ATOM 551 C C . PRO A 1 77 ? 15.426 1.105 -11.952 1.00 91.50 77 PRO A C 1
ATOM 553 O O . PRO A 1 77 ? 14.348 0.673 -11.526 1.00 91.50 77 PRO A O 1
ATOM 556 N N . PRO A 1 78 ? 16.034 2.145 -11.363 1.00 90.88 78 PRO A N 1
ATOM 557 C CA . PRO A 1 78 ? 15.357 2.978 -10.375 1.00 90.88 78 PRO A CA 1
ATOM 558 C C . PRO A 1 78 ? 14.275 3.843 -11.045 1.00 90.88 78 PRO A C 1
ATOM 560 O O . PRO A 1 78 ? 14.217 3.951 -12.269 1.00 90.88 78 PRO A O 1
ATOM 563 N N . GLY A 1 79 ? 13.412 4.465 -10.239 1.00 91.38 79 GLY A N 1
ATOM 564 C CA . GLY A 1 79 ? 12.412 5.433 -10.708 1.00 91.38 79 GLY A CA 1
ATOM 565 C C . GLY A 1 79 ? 11.103 4.841 -11.237 1.00 91.38 79 GLY A C 1
ATOM 566 O O . GLY A 1 79 ? 10.197 5.605 -11.545 1.00 91.38 79 GLY A O 1
ATOM 567 N N . LEU A 1 80 ? 10.968 3.513 -11.326 1.00 94.25 80 LEU A N 1
ATOM 568 C CA . LEU A 1 80 ? 9.665 2.897 -11.584 1.00 94.25 80 LEU A CA 1
ATOM 569 C C . LEU A 1 80 ? 8.710 3.115 -10.406 1.00 94.25 80 LEU A C 1
ATOM 571 O O . LEU A 1 80 ? 9.137 3.131 -9.249 1.00 94.25 80 LEU A O 1
ATOM 575 N N . SER A 1 81 ? 7.415 3.189 -10.708 1.00 96.12 81 SER A N 1
ATOM 576 C CA . SER A 1 81 ? 6.369 3.170 -9.689 1.00 96.12 81 SER A CA 1
ATOM 577 C C . SER A 1 81 ? 6.357 1.838 -8.920 1.00 96.12 81 SER A C 1
ATOM 579 O O . SER A 1 81 ? 6.789 0.790 -9.423 1.00 96.12 81 SER A O 1
ATOM 581 N N . LEU A 1 82 ? 5.810 1.854 -7.703 1.00 97.56 82 LEU A N 1
ATOM 582 C CA . LEU A 1 82 ? 5.606 0.631 -6.922 1.00 97.56 82 LEU A CA 1
ATOM 583 C C . LEU A 1 82 ? 4.599 -0.305 -7.614 1.00 97.56 82 LEU A C 1
ATOM 585 O O . LEU A 1 82 ? 4.762 -1.527 -7.578 1.00 97.56 82 LEU A O 1
ATOM 589 N N . HIS A 1 83 ? 3.608 0.264 -8.311 1.00 97.31 83 HIS A N 1
ATOM 590 C CA . HIS A 1 83 ? 2.618 -0.468 -9.104 1.00 97.31 83 HIS A CA 1
ATOM 591 C C . HIS A 1 83 ? 3.283 -1.255 -10.236 1.00 97.31 83 HIS A C 1
ATOM 593 O O . HIS A 1 83 ? 3.047 -2.458 -10.377 1.00 97.31 83 HIS A O 1
ATOM 599 N N . SER A 1 84 ? 4.199 -0.626 -10.974 1.00 96.12 84 SER A N 1
ATOM 600 C CA . SER A 1 84 ? 4.991 -1.273 -12.021 1.00 96.12 84 SER A CA 1
ATOM 601 C C . SER A 1 84 ? 5.885 -2.385 -11.468 1.00 96.12 84 SER A C 1
ATOM 603 O O . SER A 1 84 ? 5.971 -3.463 -12.064 1.00 96.12 84 SER A O 1
ATOM 605 N N . LEU A 1 85 ? 6.523 -2.180 -10.306 1.00 96.19 85 LEU A N 1
ATOM 606 C CA . LEU A 1 85 ? 7.354 -3.207 -9.655 1.00 96.19 85 LEU A CA 1
ATOM 607 C C . LEU A 1 85 ? 6.563 -4.488 -9.362 1.00 96.19 85 LEU A C 1
ATOM 609 O O . LEU A 1 85 ? 7.038 -5.589 -9.658 1.00 96.19 85 LEU A O 1
ATOM 613 N N . LEU A 1 86 ? 5.322 -4.362 -8.891 1.00 96.00 86 LEU A N 1
ATOM 614 C CA . LEU A 1 86 ? 4.421 -5.503 -8.689 1.00 96.00 86 LEU A CA 1
ATOM 615 C C . LEU A 1 86 ? 3.679 -5.938 -9.966 1.00 96.00 86 LEU A C 1
ATOM 617 O O . LEU A 1 86 ? 2.932 -6.913 -9.948 1.00 96.00 86 LEU A O 1
ATOM 621 N N . GLY A 1 87 ? 3.913 -5.275 -11.100 1.00 93.75 87 GLY A N 1
ATOM 622 C CA . GLY A 1 87 ? 3.291 -5.598 -12.386 1.00 93.75 87 GLY A CA 1
ATOM 623 C C . GLY A 1 87 ? 1.800 -5.264 -12.459 1.00 93.75 87 GLY A C 1
ATOM 624 O O . GLY A 1 87 ? 1.083 -5.902 -13.228 1.00 93.75 87 GLY A O 1
ATOM 625 N N . VAL A 1 88 ? 1.328 -4.327 -11.635 1.00 95.25 88 VAL A N 1
ATOM 626 C CA . VAL A 1 88 ? -0.042 -3.785 -11.658 1.00 95.25 88 VAL A CA 1
ATOM 627 C C . VAL A 1 88 ? -0.250 -2.895 -12.887 1.00 95.25 88 VAL A C 1
ATOM 629 O O . VAL A 1 88 ? -1.300 -2.953 -13.519 1.00 95.25 88 VAL A O 1
ATOM 632 N N . SER A 1 89 ? 0.770 -2.125 -13.253 1.00 94.38 89 SER A N 1
ATOM 633 C CA . SER A 1 89 ? 0.798 -1.220 -14.403 1.00 94.38 89 SER A CA 1
ATOM 634 C C . SER A 1 89 ? 2.036 -1.459 -15.261 1.00 94.38 89 SER A C 1
ATOM 636 O O . SER A 1 89 ? 2.991 -2.122 -14.849 1.00 94.38 89 SER A O 1
ATOM 638 N N . ASP A 1 90 ? 2.003 -0.909 -16.473 1.00 93.56 90 ASP A N 1
ATOM 639 C CA . ASP A 1 90 ? 3.172 -0.798 -17.334 1.00 93.56 90 ASP A CA 1
ATOM 640 C C . ASP A 1 90 ? 3.736 0.633 -17.226 1.00 93.56 90 ASP A C 1
ATOM 642 O O . ASP A 1 90 ? 2.966 1.593 -17.339 1.00 93.56 90 ASP A O 1
ATOM 646 N N . PRO A 1 91 ? 5.054 0.804 -17.019 1.00 93.81 91 PRO A N 1
ATOM 647 C CA . PRO A 1 91 ? 5.632 2.121 -16.778 1.00 93.81 91 PRO A CA 1
ATOM 648 C C . PRO A 1 91 ? 5.613 2.997 -18.033 1.00 93.81 91 PRO A C 1
ATOM 650 O O . PRO A 1 91 ? 5.618 2.504 -19.159 1.00 93.81 91 PRO A O 1
ATOM 653 N N . ILE A 1 92 ? 5.658 4.317 -17.859 1.00 92.44 92 ILE A N 1
ATOM 654 C CA . ILE A 1 92 ? 5.717 5.259 -18.987 1.00 92.44 92 ILE A CA 1
ATOM 655 C C . ILE A 1 92 ? 7.138 5.826 -19.093 1.00 92.44 92 ILE A C 1
ATOM 657 O O . ILE A 1 92 ? 7.453 6.770 -18.366 1.00 92.44 92 ILE A O 1
ATOM 661 N N . PRO A 1 93 ? 8.013 5.267 -19.953 1.00 90.12 93 PRO A N 1
ATOM 662 C CA . PRO A 1 93 ? 9.351 5.807 -20.149 1.00 90.12 93 PRO A CA 1
ATOM 663 C C . PRO A 1 93 ? 9.298 7.180 -20.836 1.00 90.12 93 PRO A C 1
ATOM 665 O O . PRO A 1 93 ? 8.518 7.398 -21.763 1.00 90.12 93 PRO A O 1
ATOM 668 N N . VAL A 1 94 ? 10.159 8.093 -20.397 1.00 86.50 94 VAL A N 1
ATOM 669 C CA . VAL A 1 94 ? 10.356 9.433 -20.955 1.00 86.50 94 VAL A CA 1
ATOM 670 C C . VAL A 1 94 ? 11.812 9.560 -21.393 1.00 86.50 94 VAL A C 1
ATOM 672 O O . VAL A 1 94 ? 12.724 9.409 -20.583 1.00 86.50 94 VAL A O 1
ATOM 675 N N . GLY A 1 95 ? 12.026 9.858 -22.675 1.00 78.50 95 GLY A N 1
ATOM 676 C CA . GLY A 1 95 ? 13.354 9.922 -23.291 1.00 78.50 95 GLY A CA 1
ATOM 677 C C . GLY A 1 95 ? 13.791 8.600 -23.935 1.00 78.50 95 GLY A C 1
ATOM 678 O O . GLY A 1 95 ? 13.330 7.524 -23.566 1.00 78.50 95 GLY A O 1
ATOM 679 N N . GLU A 1 96 ? 14.673 8.691 -24.934 1.00 69.88 96 GLU A N 1
ATOM 680 C CA . GLU A 1 96 ? 15.028 7.556 -25.804 1.00 69.88 96 GLU A CA 1
ATOM 681 C C . GLU A 1 96 ? 16.183 6.695 -25.262 1.00 69.88 96 GLU A C 1
ATOM 683 O O . GLU A 1 96 ? 16.161 5.476 -25.404 1.00 69.88 96 GLU A O 1
ATOM 688 N N . GLN A 1 97 ? 17.197 7.310 -24.641 1.00 65.19 97 GLN A N 1
ATOM 689 C CA . GLN A 1 97 ? 18.461 6.631 -24.299 1.00 65.19 97 GLN A CA 1
ATOM 690 C C . GLN A 1 97 ? 18.581 6.259 -22.811 1.00 65.19 97 GLN A C 1
ATOM 692 O O . GLN A 1 97 ? 19.006 5.155 -22.478 1.00 65.19 97 GLN A O 1
ATOM 697 N N . HIS A 1 98 ? 18.167 7.158 -21.913 1.00 67.38 98 HIS A N 1
ATOM 698 C CA . HIS A 1 98 ? 18.124 6.939 -20.465 1.00 67.38 98 HIS A CA 1
ATOM 699 C C . HIS A 1 98 ? 16.719 7.265 -19.959 1.00 67.38 98 HIS A C 1
ATOM 701 O O . HIS A 1 98 ? 16.489 8.382 -19.492 1.00 67.38 98 HIS A O 1
ATOM 707 N N . PRO A 1 99 ? 15.760 6.337 -20.119 1.00 77.69 99 PRO A N 1
ATOM 708 C CA . PRO A 1 99 ? 14.377 6.636 -19.810 1.00 77.69 99 PRO A CA 1
ATOM 709 C C . PRO A 1 99 ? 14.216 6.915 -18.315 1.00 77.69 99 PRO A C 1
ATOM 711 O O . PRO A 1 99 ? 14.543 6.070 -17.478 1.00 77.69 99 PRO A O 1
ATOM 714 N N . THR A 1 100 ? 13.696 8.095 -17.988 1.00 88.50 100 THR A N 1
ATOM 715 C CA . THR A 1 100 ? 13.020 8.326 -16.706 1.00 88.50 100 THR A CA 1
ATOM 716 C C . THR A 1 100 ? 11.587 7.805 -16.812 1.00 88.50 100 THR A C 1
ATOM 718 O O . THR A 1 100 ? 11.138 7.460 -17.904 1.00 88.50 100 THR A O 1
ATOM 721 N N . PHE A 1 101 ? 10.854 7.697 -15.704 1.00 92.19 101 PHE A N 1
ATOM 722 C CA . PHE A 1 101 ? 9.482 7.181 -15.728 1.00 92.19 101 PHE A CA 1
ATOM 723 C C . PHE A 1 101 ? 8.494 8.239 -15.255 1.00 92.19 101 PHE A C 1
ATOM 725 O O . PHE A 1 101 ? 8.669 8.834 -14.192 1.00 92.19 101 PHE A O 1
ATOM 732 N N . ASN A 1 102 ? 7.441 8.468 -16.039 1.00 92.69 102 ASN A N 1
ATOM 733 C CA . ASN A 1 102 ? 6.364 9.372 -15.662 1.00 92.69 102 ASN A CA 1
ATOM 734 C C . ASN A 1 102 ? 5.345 8.643 -14.778 1.00 92.69 102 ASN A C 1
ATOM 736 O O . ASN A 1 102 ? 4.304 8.190 -15.254 1.00 92.69 102 ASN A O 1
ATOM 740 N N . VAL A 1 103 ? 5.671 8.531 -13.488 1.00 93.50 103 VAL A N 1
ATOM 741 C CA . VAL A 1 103 ? 4.821 7.866 -12.486 1.00 93.50 103 VAL A CA 1
ATOM 742 C C . VAL A 1 103 ? 3.455 8.549 -12.373 1.00 93.50 103 VAL A C 1
ATOM 744 O O . VAL A 1 103 ? 2.444 7.865 -12.283 1.00 93.50 103 VAL A O 1
ATOM 747 N N . GLY A 1 104 ? 3.391 9.882 -12.448 1.00 91.88 104 GLY A N 1
ATOM 748 C CA . GLY A 1 104 ? 2.123 10.612 -12.352 1.00 91.88 104 GLY A CA 1
ATOM 749 C C . GLY A 1 104 ? 1.144 10.258 -13.475 1.00 91.88 104 GLY A C 1
ATOM 750 O O . GLY A 1 104 ? -0.015 9.949 -13.212 1.00 91.88 104 GLY A O 1
ATOM 751 N N . GLU A 1 105 ? 1.604 10.250 -14.729 1.00 92.31 105 GLU A N 1
ATOM 752 C CA . GLU A 1 105 ? 0.774 9.830 -15.869 1.00 92.31 105 GLU A CA 1
ATOM 753 C C . GLU A 1 105 ? 0.476 8.327 -15.861 1.00 92.31 105 GLU A C 1
ATOM 755 O O . GLU A 1 105 ? -0.581 7.911 -16.329 1.00 92.31 105 GLU A O 1
ATOM 760 N N . GLU A 1 106 ? 1.384 7.505 -15.331 1.00 94.12 106 GLU A N 1
ATOM 761 C CA . GLU A 1 106 ? 1.158 6.069 -15.169 1.00 94.12 106 GLU A CA 1
ATOM 762 C C . GLU A 1 106 ? 0.002 5.805 -14.201 1.00 94.12 106 GLU A C 1
ATOM 764 O O . GLU A 1 106 ? -0.936 5.085 -14.545 1.00 94.12 106 GLU A O 1
ATOM 769 N N . LEU A 1 107 ? 0.040 6.429 -13.021 1.00 93.50 107 LEU A N 1
ATOM 770 C CA . LEU A 1 107 ? -0.980 6.265 -11.991 1.00 93.50 107 LEU A CA 1
ATOM 771 C C . LEU A 1 107 ? -2.342 6.770 -12.466 1.00 93.50 107 LEU A C 1
ATOM 773 O O . LEU A 1 107 ? -3.323 6.058 -12.297 1.00 93.50 107 LEU A O 1
ATOM 777 N N . LYS A 1 108 ? -2.410 7.912 -13.164 1.00 92.12 108 LYS A N 1
ATOM 778 C CA . LYS A 1 108 ? -3.664 8.442 -13.745 1.00 92.12 108 LYS A CA 1
ATOM 779 C C . LYS A 1 108 ? -4.363 7.502 -14.734 1.00 92.12 108 LYS A C 1
ATOM 781 O O . LYS A 1 108 ? -5.547 7.678 -15.009 1.00 92.12 108 LYS A O 1
ATOM 786 N N . ARG A 1 109 ? -3.648 6.534 -15.322 1.00 91.94 109 ARG A N 1
ATOM 787 C CA . ARG A 1 109 ? -4.242 5.528 -16.226 1.00 91.94 109 ARG A CA 1
ATOM 788 C C . ARG A 1 109 ? -4.884 4.363 -15.477 1.00 91.94 109 ARG A C 1
ATOM 790 O O . ARG A 1 109 ? -5.586 3.567 -16.100 1.00 91.94 109 ARG A O 1
ATOM 797 N N . LEU A 1 110 ? -4.617 4.231 -14.180 1.00 92.62 110 LEU A N 1
ATOM 798 C CA . LEU A 1 110 ? -5.195 3.204 -13.327 1.00 92.62 110 LEU A CA 1
ATOM 799 C C . LEU A 1 110 ? -6.512 3.689 -12.701 1.00 92.62 110 LEU A C 1
ATOM 801 O O . LEU A 1 110 ? -6.670 4.886 -12.454 1.00 92.62 110 LEU A O 1
ATOM 805 N N . PRO A 1 111 ? -7.441 2.770 -12.381 1.00 92.44 111 PRO A N 1
ATOM 806 C CA . PRO A 1 111 ? -8.636 3.098 -11.608 1.00 92.44 111 PRO A CA 1
ATOM 807 C C . PRO A 1 111 ? -8.278 3.798 -10.290 1.00 92.44 111 PRO A C 1
ATOM 809 O O . PRO A 1 111 ? -7.343 3.385 -9.596 1.00 92.44 111 PRO A O 1
ATOM 812 N N . SER A 1 112 ? -8.988 4.883 -9.969 1.00 94.06 112 SER A N 1
ATOM 813 C CA . SER A 1 112 ? -8.730 5.720 -8.786 1.00 94.06 112 SER A CA 1
ATOM 814 C C . SER A 1 112 ? -7.254 6.115 -8.619 1.00 94.06 112 SER A C 1
ATOM 816 O O . SER A 1 112 ? -6.718 6.072 -7.513 1.00 94.06 112 SER A O 1
ATOM 818 N N . ASN A 1 113 ? -6.551 6.419 -9.710 1.00 93.88 113 ASN A N 1
ATOM 819 C CA . ASN A 1 113 ? -5.115 6.721 -9.716 1.00 93.88 113 ASN A CA 1
ATOM 820 C C . ASN A 1 113 ? -4.225 5.618 -9.099 1.00 93.88 113 ASN A C 1
ATOM 822 O O . ASN A 1 113 ? -3.167 5.892 -8.533 1.00 93.88 113 ASN A O 1
ATOM 826 N N . GLY A 1 114 ? -4.660 4.357 -9.175 1.00 93.81 114 GLY A N 1
ATOM 827 C CA . GLY A 1 114 ? -3.963 3.214 -8.586 1.00 93.81 114 GLY A CA 1
ATOM 828 C C . GLY A 1 114 ? -4.294 2.974 -7.112 1.00 93.81 114 GLY A C 1
ATOM 829 O O . GLY A 1 114 ? -3.604 2.182 -6.466 1.00 93.81 114 GLY A O 1
ATOM 830 N N . MET A 1 115 ? -5.320 3.642 -6.575 1.00 95.75 115 MET A N 1
ATOM 831 C CA . MET A 1 115 ? -5.833 3.393 -5.229 1.00 95.75 115 MET A CA 1
ATOM 832 C C . MET A 1 115 ? -6.706 2.133 -5.165 1.00 95.75 115 MET A C 1
ATOM 834 O O . MET A 1 115 ? -6.688 1.444 -4.149 1.00 95.75 115 MET A O 1
ATOM 838 N N . ASP A 1 116 ? -7.424 1.800 -6.239 1.00 94.00 116 ASP A N 1
ATOM 839 C CA . ASP A 1 116 ? -8.311 0.634 -6.297 1.00 94.00 116 ASP A CA 1
ATOM 840 C C . ASP A 1 116 ? -7.510 -0.644 -6.599 1.00 94.00 116 ASP A C 1
ATOM 842 O O . ASP A 1 116 ? -7.231 -0.974 -7.753 1.00 94.00 116 ASP A O 1
ATOM 846 N N . LEU A 1 117 ? -7.056 -1.320 -5.537 1.00 94.00 117 LEU A N 1
ATOM 847 C CA . LEU A 1 117 ? -6.256 -2.545 -5.609 1.00 94.00 117 LEU A CA 1
ATOM 848 C C . LEU A 1 117 ? -6.759 -3.588 -4.613 1.00 94.00 117 LEU A C 1
ATOM 850 O O . LEU A 1 117 ? -6.823 -3.326 -3.409 1.00 94.00 117 LEU A O 1
ATOM 854 N N . GLU A 1 118 ? -6.994 -4.797 -5.119 1.00 92.44 118 GLU A N 1
ATOM 855 C CA . GLU A 1 118 ? -7.408 -5.963 -4.341 1.00 92.44 118 GLU A CA 1
ATOM 856 C C . GLU A 1 118 ? -6.219 -6.552 -3.545 1.00 92.44 118 GLU A C 1
ATOM 858 O O . GLU A 1 118 ? -5.222 -6.978 -4.149 1.00 92.44 118 GLU A O 1
ATOM 863 N N . PRO A 1 119 ? -6.297 -6.643 -2.200 1.00 91.12 119 PRO A N 1
ATOM 864 C CA . PRO A 1 119 ? -5.206 -7.158 -1.367 1.00 91.12 119 PRO A CA 1
ATOM 865 C C . PRO A 1 119 ? -4.733 -8.562 -1.757 1.00 91.12 119 PRO A C 1
ATOM 867 O O . PRO A 1 119 ? -3.530 -8.850 -1.728 1.00 91.12 119 PRO A O 1
ATOM 870 N N . ARG A 1 120 ? -5.660 -9.445 -2.154 1.00 94.31 120 ARG A N 1
ATOM 871 C CA . ARG A 1 120 ? -5.313 -10.806 -2.589 1.00 94.31 120 ARG A CA 1
ATOM 872 C C . ARG A 1 120 ? -4.467 -10.795 -3.861 1.00 94.31 120 ARG A C 1
ATOM 874 O O . ARG A 1 120 ? -3.471 -11.514 -3.923 1.00 94.31 120 ARG A O 1
ATOM 881 N N . ASP A 1 121 ? -4.820 -9.964 -4.840 1.00 95.00 121 ASP A N 1
ATOM 882 C CA . ASP A 1 121 ? -4.076 -9.839 -6.100 1.00 95.00 121 ASP A CA 1
ATOM 883 C C . ASP A 1 121 ? -2.663 -9.285 -5.858 1.00 95.00 121 ASP A C 1
ATOM 885 O O . ASP A 1 121 ? -1.675 -9.852 -6.334 1.00 95.00 121 ASP A O 1
ATOM 889 N N . LEU A 1 122 ? -2.536 -8.252 -5.016 1.00 96.00 122 LEU A N 1
ATOM 890 C CA . LEU A 1 122 ? -1.237 -7.699 -4.618 1.00 96.00 122 LEU A CA 1
ATOM 891 C C . LEU A 1 122 ? -0.330 -8.741 -3.962 1.00 96.00 122 LEU A C 1
ATOM 893 O O . LEU A 1 122 ? 0.852 -8.843 -4.308 1.00 96.00 122 LEU A O 1
ATOM 897 N N . ARG A 1 123 ? -0.879 -9.550 -3.048 1.00 96.44 123 ARG A N 1
ATOM 898 C CA . ARG A 1 123 ? -0.124 -10.623 -2.392 1.00 96.44 123 ARG A CA 1
ATOM 899 C C . ARG A 1 123 ? 0.344 -11.669 -3.399 1.00 96.44 123 ARG A C 1
ATOM 901 O O . ARG A 1 123 ? 1.506 -12.067 -3.358 1.00 96.44 123 ARG A O 1
ATOM 908 N N . MET A 1 124 ? -0.520 -12.085 -4.324 1.00 96.75 124 MET A N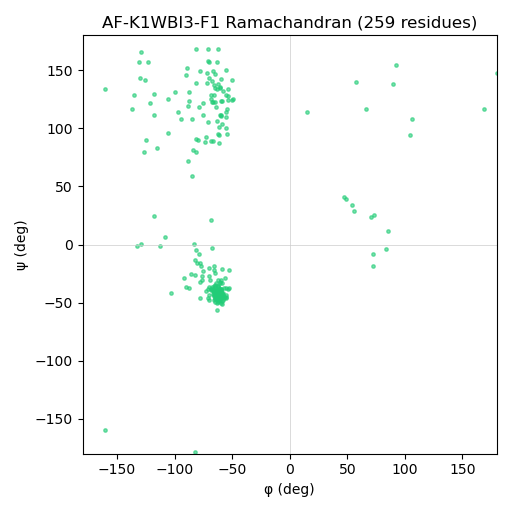 1
ATOM 909 C CA . MET A 1 124 ? -0.158 -13.062 -5.356 1.00 96.75 124 MET A CA 1
ATOM 910 C C . MET A 1 124 ? 0.940 -12.539 -6.290 1.00 96.75 124 MET A C 1
ATOM 912 O O . MET A 1 124 ? 1.877 -13.273 -6.612 1.00 96.75 124 MET A O 1
ATOM 916 N N . ARG A 1 125 ? 0.875 -11.262 -6.684 1.00 96.62 125 ARG A N 1
ATOM 917 C CA . ARG A 1 125 ? 1.920 -10.607 -7.487 1.00 96.62 125 ARG A CA 1
ATOM 918 C C . ARG A 1 125 ? 3.256 -10.548 -6.757 1.00 96.62 125 ARG A C 1
ATOM 920 O O . ARG A 1 125 ? 4.280 -10.888 -7.349 1.00 96.62 125 ARG A O 1
ATOM 927 N N . MET A 1 126 ? 3.245 -10.164 -5.480 1.00 96.62 126 MET A N 1
ATOM 928 C CA . MET A 1 126 ? 4.447 -10.138 -4.645 1.00 96.62 126 MET A CA 1
ATOM 929 C C . MET A 1 126 ? 5.061 -11.534 -4.508 1.00 96.62 126 MET A C 1
ATOM 931 O O . MET A 1 126 ? 6.250 -11.687 -4.772 1.00 96.62 126 MET A O 1
ATOM 935 N N . LEU A 1 127 ? 4.263 -12.562 -4.198 1.00 95.69 127 LEU A N 1
ATOM 936 C CA . LEU A 1 127 ? 4.759 -13.937 -4.065 1.00 95.69 127 LEU A CA 1
ATOM 937 C C . LEU A 1 127 ? 5.390 -14.449 -5.361 1.00 95.69 127 LEU A C 1
ATOM 939 O O . LEU A 1 127 ? 6.455 -15.059 -5.327 1.00 95.69 127 LEU A O 1
ATOM 943 N N . ARG A 1 128 ? 4.776 -14.153 -6.513 1.00 94.69 128 ARG A N 1
ATOM 944 C CA . ARG A 1 128 ? 5.339 -14.502 -7.823 1.00 94.69 128 ARG A CA 1
ATOM 945 C C . ARG A 1 128 ? 6.687 -13.820 -8.061 1.00 94.69 128 ARG A C 1
ATOM 947 O O . ARG A 1 128 ? 7.633 -14.468 -8.492 1.00 94.69 128 ARG A O 1
ATOM 954 N N . ARG A 1 129 ? 6.794 -12.526 -7.748 1.00 94.62 129 ARG A N 1
ATOM 955 C CA . ARG A 1 129 ? 8.055 -11.776 -7.854 1.00 94.62 129 ARG A CA 1
ATOM 956 C C . ARG A 1 129 ? 9.127 -12.325 -6.916 1.00 94.62 129 ARG A C 1
ATOM 958 O O . ARG A 1 129 ? 10.262 -12.502 -7.342 1.00 94.62 129 ARG A O 1
ATOM 965 N N . GLN A 1 130 ? 8.764 -12.619 -5.669 1.00 93.00 130 GLN A N 1
ATOM 966 C CA . GLN A 1 130 ? 9.677 -13.201 -4.688 1.00 93.00 130 GLN A CA 1
ATOM 967 C C . GLN A 1 130 ? 10.155 -14.581 -5.117 1.00 93.00 130 GLN A C 1
ATOM 969 O O . GLN A 1 130 ? 11.338 -14.873 -4.996 1.00 93.00 130 GLN A O 1
ATOM 974 N N . GLN A 1 131 ? 9.281 -15.404 -5.700 1.00 91.25 131 GLN A N 1
ATOM 975 C CA . GLN A 1 131 ? 9.687 -16.691 -6.247 1.00 91.25 131 GLN A CA 1
ATOM 976 C C . GLN A 1 131 ? 10.819 -16.523 -7.266 1.00 91.25 131 GLN A C 1
ATOM 978 O O . GLN A 1 131 ? 11.781 -17.280 -7.213 1.00 91.25 131 GLN A O 1
ATOM 983 N N . ASP A 1 132 ? 10.747 -15.536 -8.156 1.00 87.31 132 ASP A N 1
ATOM 984 C CA . ASP A 1 132 ? 11.748 -15.309 -9.206 1.00 87.31 132 ASP A CA 1
ATOM 985 C C . ASP A 1 132 ? 13.056 -14.664 -8.694 1.00 87.31 132 ASP A C 1
ATOM 987 O O . ASP A 1 132 ? 14.126 -14.880 -9.272 1.00 87.31 132 ASP A O 1
ATOM 991 N N . LEU A 1 133 ? 12.980 -13.897 -7.602 1.00 87.19 133 LEU A N 1
ATOM 992 C CA . LEU A 1 133 ? 14.063 -13.042 -7.099 1.00 87.19 133 LEU A CA 1
ATOM 993 C C . LEU A 1 133 ? 14.666 -13.489 -5.757 1.00 87.19 133 LEU A C 1
ATOM 995 O O . LEU A 1 133 ? 15.596 -12.843 -5.288 1.00 87.19 133 LEU A O 1
ATOM 999 N N . HIS A 1 134 ? 14.173 -14.565 -5.134 1.00 75.75 134 HIS A N 1
ATOM 1000 C CA . HIS A 1 134 ? 14.618 -14.966 -3.796 1.00 75.75 134 HIS A CA 1
ATOM 1001 C C . HIS A 1 134 ? 16.141 -15.220 -3.736 1.00 75.75 134 HIS A C 1
ATOM 1003 O O . HIS A 1 134 ? 16.644 -15.988 -4.568 1.00 75.75 134 HIS A O 1
ATOM 1009 N N . PRO A 1 135 ? 16.870 -14.668 -2.743 1.00 72.62 135 PRO A N 1
ATOM 1010 C CA . PRO A 1 135 ? 18.325 -14.812 -2.615 1.00 72.62 135 PRO A CA 1
ATOM 1011 C C . PRO A 1 135 ? 18.813 -16.264 -2.634 1.00 72.62 135 PRO A C 1
ATOM 1013 O O . PRO A 1 135 ? 19.813 -16.565 -3.281 1.00 72.62 135 PRO A O 1
ATOM 1016 N N . ASP A 1 136 ? 18.071 -17.188 -2.016 1.00 74.00 136 ASP A N 1
ATOM 1017 C CA . ASP A 1 136 ? 18.408 -18.623 -2.000 1.00 74.00 136 ASP A CA 1
ATOM 1018 C C . ASP A 1 136 ? 18.491 -19.246 -3.401 1.00 74.00 136 ASP A C 1
ATOM 1020 O O . ASP A 1 136 ? 19.274 -20.167 -3.627 1.00 74.00 136 ASP A O 1
ATOM 1024 N N . ARG A 1 137 ? 17.710 -18.740 -4.367 1.00 78.38 137 ARG A N 1
ATOM 1025 C CA . ARG A 1 137 ? 17.759 -19.215 -5.761 1.00 78.38 137 ARG A CA 1
ATOM 1026 C C . ARG A 1 137 ? 18.963 -18.670 -6.524 1.00 78.38 137 ARG A C 1
ATOM 1028 O O . ARG A 1 137 ? 19.324 -19.236 -7.551 1.00 78.38 137 ARG A O 1
ATOM 1035 N N . HIS A 1 138 ? 19.565 -17.596 -6.019 1.00 79.38 138 HIS A N 1
ATOM 1036 C CA . HIS A 1 138 ? 20.693 -16.885 -6.621 1.00 79.38 138 HIS A CA 1
ATOM 1037 C C . HIS A 1 138 ? 21.933 -16.925 -5.717 1.00 79.38 138 HIS A C 1
ATOM 1039 O O . HIS A 1 138 ? 22.795 -16.062 -5.811 1.00 79.38 138 HIS A O 1
ATOM 1045 N N . HIS A 1 139 ? 22.033 -17.927 -4.834 1.00 76.81 139 HIS A N 1
ATOM 1046 C CA . HIS A 1 139 ? 23.191 -18.166 -3.961 1.00 76.81 139 HIS A CA 1
ATOM 1047 C C . HIS A 1 139 ? 23.611 -16.967 -3.089 1.00 76.81 139 HIS A C 1
ATOM 1049 O O . HIS A 1 139 ? 24.797 -16.785 -2.823 1.00 76.81 139 HIS A O 1
ATOM 1055 N N . GLY A 1 140 ? 22.651 -16.154 -2.638 1.00 66.62 140 GLY A N 1
ATOM 1056 C CA . GLY A 1 140 ? 22.941 -14.971 -1.821 1.00 66.62 140 GLY A CA 1
ATOM 1057 C C . GLY A 1 140 ? 23.568 -13.817 -2.607 1.00 66.62 140 GLY A C 1
ATOM 1058 O O . GLY A 1 140 ? 24.291 -13.011 -2.029 1.00 66.62 140 GLY A O 1
ATOM 1059 N N . ASP A 1 141 ? 23.322 -13.740 -3.920 1.00 84.00 141 ASP A N 1
ATOM 1060 C CA . ASP A 1 141 ? 23.680 -12.577 -4.734 1.00 84.00 141 ASP A CA 1
ATOM 1061 C C . ASP A 1 141 ? 23.090 -11.298 -4.111 1.00 84.00 141 ASP A C 1
ATOM 1063 O O . ASP A 1 141 ? 21.877 -11.191 -3.911 1.00 84.00 141 ASP A O 1
ATOM 1067 N N . ALA A 1 142 ? 23.948 -10.314 -3.829 1.00 89.31 142 ALA A N 1
ATOM 1068 C CA . ALA A 1 142 ? 23.551 -9.023 -3.270 1.00 89.31 142 ALA A CA 1
ATOM 1069 C C . ALA A 1 142 ? 22.505 -8.308 -4.144 1.00 89.31 142 ALA A C 1
ATOM 1071 O O . ALA A 1 142 ? 21.657 -7.574 -3.635 1.00 89.31 142 ALA A O 1
ATOM 1072 N N . LEU A 1 143 ? 22.520 -8.549 -5.461 1.00 90.44 143 LEU A N 1
ATOM 1073 C CA . LEU A 1 143 ? 21.491 -8.036 -6.359 1.00 90.44 143 LEU A CA 1
ATOM 1074 C C . LEU A 1 143 ? 20.129 -8.694 -6.100 1.00 90.44 143 LEU A C 1
ATOM 1076 O O . LEU A 1 143 ? 19.106 -8.020 -6.174 1.00 90.44 143 LEU A O 1
ATOM 1080 N N . ALA A 1 144 ? 20.088 -9.993 -5.801 1.00 91.56 144 ALA A N 1
ATOM 1081 C CA . ALA A 1 144 ? 18.840 -10.686 -5.486 1.00 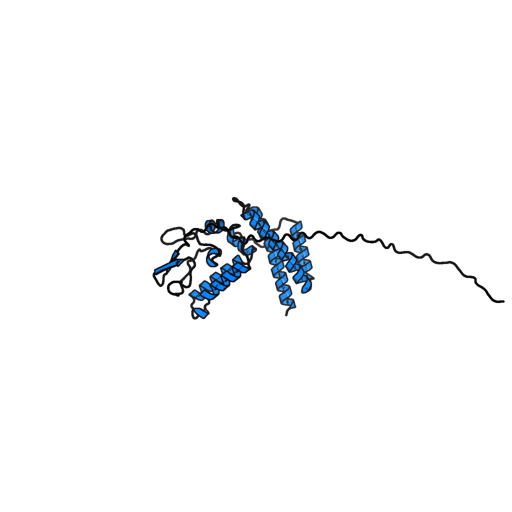91.56 144 ALA A CA 1
ATOM 1082 C C . ALA A 1 144 ? 18.246 -10.173 -4.167 1.00 91.56 144 ALA A C 1
ATOM 1084 O O . ALA A 1 144 ? 17.038 -9.947 -4.082 1.00 91.56 144 ALA A O 1
ATOM 1085 N N . GLU A 1 145 ? 19.099 -9.924 -3.171 1.00 92.19 145 GLU A N 1
ATOM 1086 C CA . GLU A 1 145 ? 18.706 -9.325 -1.893 1.00 92.19 145 GLU A CA 1
ATOM 1087 C C . GLU A 1 145 ? 18.132 -7.910 -2.072 1.00 92.19 145 GLU A C 1
ATOM 1089 O O . GLU A 1 145 ? 17.015 -7.649 -1.619 1.00 92.19 145 GLU A O 1
ATOM 1094 N N . ASP A 1 146 ? 18.820 -7.029 -2.810 1.00 93.56 146 ASP A N 1
ATOM 1095 C CA . ASP A 1 146 ? 18.328 -5.673 -3.109 1.00 93.56 146 ASP A CA 1
ATOM 1096 C C . ASP A 1 146 ? 16.977 -5.706 -3.841 1.00 93.56 146 ASP A C 1
ATOM 1098 O O . ASP A 1 146 ? 16.011 -5.045 -3.443 1.00 93.56 146 ASP A O 1
ATOM 1102 N N . LEU A 1 147 ? 16.865 -6.525 -4.892 1.00 94.25 147 LEU A N 1
ATOM 1103 C CA . LEU A 1 147 ? 15.631 -6.635 -5.667 1.00 94.25 147 LEU A CA 1
ATOM 1104 C C . LEU A 1 147 ? 14.482 -7.214 -4.832 1.00 94.25 147 LEU A C 1
ATOM 1106 O O . LEU A 1 147 ? 13.364 -6.702 -4.912 1.00 94.25 147 LEU A O 1
ATOM 1110 N N . SER A 1 148 ? 14.740 -8.229 -4.004 1.00 94.00 148 SER A N 1
ATOM 1111 C CA . SER A 1 148 ? 13.749 -8.774 -3.071 1.00 94.00 148 SER A CA 1
ATOM 1112 C C . SER A 1 148 ? 13.284 -7.712 -2.066 1.00 94.00 148 SER A C 1
ATOM 1114 O O . SER A 1 148 ? 12.076 -7.531 -1.879 1.00 94.00 148 SER A O 1
ATOM 1116 N N . GLY A 1 149 ? 14.213 -6.939 -1.494 1.00 94.69 149 GLY A N 1
ATOM 1117 C CA . GLY A 1 149 ? 13.905 -5.828 -0.592 1.00 94.69 149 GLY A CA 1
ATOM 1118 C C . GLY A 1 149 ? 13.016 -4.769 -1.249 1.00 94.69 149 GLY A C 1
ATOM 1119 O O . GLY A 1 149 ? 12.017 -4.339 -0.668 1.00 94.69 149 GLY A O 1
ATOM 1120 N N . ARG A 1 150 ? 13.299 -4.411 -2.507 1.00 95.81 150 ARG A N 1
ATOM 1121 C CA . ARG A 1 150 ? 12.469 -3.478 -3.289 1.00 95.81 150 ARG A CA 1
ATOM 1122 C C . ARG A 1 150 ? 11.056 -4.003 -3.543 1.00 95.81 150 ARG A C 1
ATOM 1124 O O . ARG A 1 150 ? 10.104 -3.227 -3.465 1.00 95.81 150 ARG A O 1
ATOM 1131 N N . ILE A 1 151 ? 10.900 -5.297 -3.831 1.00 96.50 151 ILE A N 1
ATOM 1132 C CA . ILE A 1 151 ? 9.580 -5.926 -4.010 1.00 96.50 151 ILE A CA 1
ATOM 1133 C C . ILE A 1 151 ? 8.792 -5.939 -2.696 1.00 96.50 151 ILE A C 1
ATOM 1135 O O . ILE A 1 151 ? 7.605 -5.607 -2.703 1.00 96.50 151 ILE A O 1
ATOM 1139 N N . ASN A 1 152 ? 9.442 -6.256 -1.574 1.00 95.69 152 ASN A N 1
ATOM 1140 C CA . ASN A 1 152 ? 8.806 -6.210 -0.256 1.00 95.69 152 ASN A CA 1
ATOM 1141 C C . ASN A 1 152 ? 8.351 -4.797 0.085 1.00 95.69 152 ASN A C 1
ATOM 1143 O O . ASN A 1 152 ? 7.188 -4.601 0.428 1.00 95.69 152 ASN A O 1
ATOM 1147 N N . LYS A 1 153 ? 9.214 -3.797 -0.121 1.00 96.88 153 LYS A N 1
ATOM 1148 C CA . LYS A 1 153 ? 8.858 -2.395 0.105 1.00 96.88 153 LYS A CA 1
ATOM 1149 C C . LYS A 1 153 ? 7.671 -1.958 -0.754 1.00 96.88 153 LYS A C 1
ATOM 1151 O O . LYS A 1 153 ? 6.776 -1.282 -0.252 1.00 96.88 153 LYS A O 1
ATOM 1156 N N . ALA A 1 154 ? 7.637 -2.358 -2.028 1.00 97.38 154 ALA A N 1
ATOM 1157 C CA . ALA A 1 154 ? 6.508 -2.071 -2.909 1.00 97.38 154 ALA A CA 1
ATOM 1158 C C . ALA A 1 154 ? 5.207 -2.694 -2.384 1.00 97.38 154 ALA A C 1
ATOM 1160 O O . ALA A 1 154 ? 4.188 -2.011 -2.312 1.00 97.38 154 ALA A O 1
ATOM 1161 N N . TYR A 1 155 ? 5.245 -3.963 -1.970 1.00 97.94 155 TYR A N 1
ATOM 1162 C CA . TYR A 1 155 ? 4.084 -4.641 -1.397 1.00 97.94 155 TYR A CA 1
ATOM 1163 C C . TYR A 1 155 ? 3.636 -4.023 -0.073 1.00 97.94 155 TYR A C 1
ATOM 1165 O O . TYR A 1 155 ? 2.456 -3.747 0.077 1.00 97.94 155 TYR A O 1
ATOM 1173 N N . GLU A 1 156 ? 4.540 -3.751 0.865 1.00 96.50 156 GLU A N 1
ATOM 1174 C CA . GLU A 1 156 ? 4.196 -3.156 2.162 1.00 96.50 156 GLU A CA 1
ATOM 1175 C C . GLU A 1 156 ? 3.522 -1.789 2.028 1.00 96.50 156 GLU A C 1
ATOM 1177 O O . GLU A 1 156 ? 2.572 -1.490 2.755 1.00 96.50 156 GLU A O 1
ATOM 1182 N N . THR A 1 157 ? 4.008 -0.956 1.103 1.00 97.06 157 THR A N 1
ATOM 1183 C CA . THR A 1 157 ? 3.406 0.350 0.822 1.00 97.06 157 THR A CA 1
ATOM 1184 C C . THR A 1 157 ? 2.058 0.187 0.131 1.00 97.06 157 THR A C 1
ATOM 1186 O O . THR A 1 157 ? 1.081 0.793 0.554 1.00 97.06 157 THR A O 1
ATOM 1189 N N . LEU A 1 158 ? 1.972 -0.651 -0.907 1.00 97.50 158 LEU A N 1
ATOM 1190 C CA . LEU A 1 158 ? 0.731 -0.814 -1.661 1.00 97.50 158 LEU A CA 1
ATOM 1191 C C . LEU A 1 158 ? -0.321 -1.640 -0.920 1.00 97.50 158 LEU A C 1
ATOM 1193 O O . LEU A 1 158 ? -1.492 -1.490 -1.224 1.00 97.50 158 LEU A O 1
ATOM 1197 N N . ALA A 1 159 ? 0.027 -2.495 0.037 1.00 95.75 159 ALA A N 1
ATOM 1198 C CA . ALA A 1 159 ? -0.941 -3.305 0.778 1.00 95.75 159 ALA A CA 1
ATOM 1199 C C . ALA A 1 159 ? -1.708 -2.496 1.835 1.00 95.75 159 ALA A C 1
ATOM 1201 O O . ALA A 1 159 ? -2.862 -2.810 2.109 1.00 95.75 159 ALA A O 1
ATOM 1202 N N . SER A 1 160 ? -1.096 -1.459 2.411 1.00 95.12 160 SER A N 1
ATOM 1203 C CA . SER A 1 160 ? -1.756 -0.564 3.366 1.00 95.12 160 SER A CA 1
ATOM 1204 C C . SER A 1 160 ? -2.452 0.577 2.619 1.00 95.12 160 SER A C 1
ATOM 1206 O O . SER A 1 160 ? -1.760 1.351 1.959 1.00 95.12 160 SER A O 1
ATOM 1208 N N . PRO A 1 161 ? -3.784 0.740 2.730 1.00 95.62 161 PRO A N 1
ATOM 1209 C CA . PRO A 1 161 ? -4.488 1.823 2.046 1.00 95.62 161 PRO A CA 1
ATOM 1210 C C . PRO A 1 161 ? -3.962 3.219 2.410 1.00 95.62 161 PRO A C 1
ATOM 1212 O O . PRO A 1 161 ? -3.819 4.060 1.528 1.00 95.62 161 PRO A O 1
ATOM 1215 N N . LEU A 1 162 ? -3.580 3.432 3.676 1.00 95.81 162 LEU A N 1
ATOM 1216 C CA . LEU A 1 162 ? -2.963 4.679 4.134 1.00 95.81 162 LEU A CA 1
ATOM 1217 C C . LEU A 1 162 ? -1.616 4.936 3.443 1.00 95.81 162 LEU A C 1
ATOM 1219 O O . LEU A 1 162 ? -1.453 5.940 2.759 1.00 95.81 162 LEU A O 1
ATOM 1223 N N . LYS A 1 163 ? -0.667 3.995 3.538 1.00 96.00 163 LYS A N 1
ATOM 1224 C CA . LYS A 1 163 ? 0.649 4.158 2.891 1.00 96.00 163 LYS A CA 1
ATOM 1225 C C . LYS A 1 163 ? 0.521 4.307 1.374 1.00 96.00 163 LYS A C 1
ATOM 1227 O O . LYS A 1 163 ? 1.318 5.003 0.750 1.00 96.00 163 LYS A O 1
ATOM 1232 N N . ARG A 1 164 ? -0.470 3.639 0.775 1.00 97.00 164 ARG A N 1
ATOM 1233 C CA . ARG A 1 164 ? -0.772 3.705 -0.656 1.00 97.00 164 ARG A CA 1
ATOM 1234 C C . ARG A 1 164 ? -1.217 5.109 -1.059 1.00 97.00 164 ARG A C 1
ATOM 1236 O O . ARG A 1 164 ? -0.667 5.629 -2.026 1.00 97.00 164 ARG A O 1
ATOM 1243 N N . ILE A 1 165 ? -2.167 5.721 -0.346 1.00 95.69 165 ILE A N 1
ATOM 1244 C CA . ILE A 1 165 ? -2.644 7.067 -0.693 1.00 95.69 165 ILE A CA 1
ATOM 1245 C C . ILE A 1 165 ? -1.567 8.133 -0.456 1.00 95.69 165 ILE A C 1
ATOM 1247 O O . ILE A 1 165 ? -1.382 9.008 -1.302 1.00 95.69 165 ILE A O 1
ATOM 1251 N N . GLU A 1 166 ? -0.799 8.000 0.629 1.00 94.50 166 GLU A N 1
ATOM 1252 C CA . GLU A 1 166 ? 0.354 8.857 0.926 1.00 94.50 166 GLU A CA 1
ATOM 1253 C C . GLU A 1 166 ? 1.402 8.786 -0.190 1.00 94.50 166 GLU A C 1
ATOM 1255 O O . GLU A 1 166 ? 1.863 9.814 -0.681 1.00 94.50 166 GLU A O 1
ATOM 1260 N N . TYR A 1 167 ? 1.710 7.574 -0.662 1.00 95.44 167 TYR A N 1
ATOM 1261 C CA . TYR A 1 167 ? 2.606 7.346 -1.794 1.00 95.44 167 TYR A CA 1
ATOM 1262 C C . TYR A 1 167 ? 2.093 7.961 -3.106 1.00 95.44 167 TYR A C 1
ATOM 1264 O O . TYR A 1 167 ? 2.867 8.598 -3.817 1.00 95.44 167 TYR A O 1
ATOM 1272 N N . ILE A 1 168 ? 0.815 7.765 -3.450 1.00 93.81 168 ILE A N 1
ATOM 1273 C CA . ILE A 1 168 ? 0.248 8.213 -4.737 1.00 93.81 168 ILE A CA 1
ATOM 1274 C C . ILE A 1 168 ? 0.309 9.740 -4.878 1.00 93.81 168 ILE A C 1
ATOM 1276 O O . ILE A 1 168 ? 0.548 10.240 -5.977 1.00 93.81 168 ILE A O 1
ATOM 1280 N N . TYR A 1 169 ? 0.104 10.474 -3.784 1.00 89.81 169 TYR A N 1
ATOM 1281 C CA . TYR A 1 169 ? 0.039 11.938 -3.796 1.00 89.81 169 TYR A CA 1
ATOM 1282 C C . TYR A 1 169 ? 1.236 12.635 -3.163 1.00 89.81 169 TYR A C 1
ATOM 1284 O O . TYR A 1 169 ? 1.199 13.856 -3.023 1.00 89.81 169 TYR A O 1
ATOM 1292 N N . ASP A 1 170 ? 2.266 11.877 -2.783 1.00 86.75 170 ASP A N 1
ATOM 1293 C CA . ASP A 1 170 ? 3.417 12.386 -2.031 1.00 86.75 170 ASP A CA 1
ATOM 1294 C C . ASP A 1 170 ? 2.972 13.254 -0.839 1.00 86.75 170 ASP A C 1
ATOM 1296 O O . ASP A 1 170 ? 3.496 14.336 -0.569 1.00 86.75 170 ASP A O 1
ATOM 1300 N N . MET A 1 171 ? 1.911 12.802 -0.161 1.00 81.12 171 MET A N 1
ATOM 1301 C CA . MET A 1 171 ? 1.353 13.481 0.999 1.00 81.12 171 MET A CA 1
ATOM 1302 C C . MET A 1 171 ? 1.741 12.708 2.250 1.00 81.12 171 MET A C 1
ATOM 1304 O O . MET A 1 171 ? 1.475 11.517 2.353 1.00 81.12 171 MET A O 1
ATOM 1308 N N . ALA A 1 172 ? 2.367 13.385 3.207 1.00 74.25 172 ALA A N 1
ATOM 1309 C CA . ALA A 1 172 ? 2.529 12.844 4.547 1.00 74.25 172 ALA A CA 1
ATOM 1310 C C . ALA A 1 172 ? 1.301 13.221 5.378 1.00 74.25 172 ALA A C 1
ATOM 1312 O O . ALA A 1 172 ? 0.906 14.393 5.385 1.00 74.25 172 ALA A O 1
ATOM 1313 N N . THR A 1 173 ? 0.718 12.246 6.075 1.00 69.31 173 THR A N 1
ATOM 1314 C CA . THR A 1 173 ? -0.183 12.531 7.192 1.00 69.31 173 THR A CA 1
ATOM 1315 C C . THR A 1 173 ? 0.633 12.493 8.486 1.00 69.31 173 THR A C 1
ATOM 1317 O O . THR A 1 173 ? 1.061 11.434 8.937 1.00 69.31 173 THR A O 1
ATOM 1320 N N . ASP A 1 174 ? 0.889 13.648 9.097 1.00 67.75 174 ASP A N 1
ATOM 1321 C CA . ASP A 1 174 ? 1.715 13.746 10.313 1.00 67.75 174 ASP A CA 1
ATOM 1322 C C . ASP A 1 174 ? 0.861 13.613 11.575 1.00 67.75 174 ASP A C 1
ATOM 1324 O O . ASP A 1 174 ? -0.262 14.102 11.585 1.00 67.75 174 ASP A O 1
ATOM 1328 N N . GLU A 1 175 ? 1.354 13.013 12.661 1.00 59.94 175 GLU A N 1
ATOM 1329 C CA . GLU A 1 175 ? 0.581 12.809 13.905 1.00 59.94 175 GLU A CA 1
ATOM 1330 C C . GLU A 1 175 ? -0.050 14.103 14.455 1.00 59.94 175 GLU A C 1
ATOM 1332 O O . GLU A 1 175 ? -1.040 14.054 15.186 1.00 59.94 175 GLU A O 1
ATOM 1337 N N . THR A 1 176 ? 0.498 15.259 14.071 1.00 57.38 176 THR A N 1
ATOM 1338 C CA . THR A 1 176 ? -0.012 16.593 14.403 1.00 57.38 176 THR A CA 1
ATOM 1339 C C . THR A 1 176 ? -1.177 17.076 13.532 1.00 57.38 176 THR A C 1
ATOM 1341 O O . THR A 1 176 ? -1.871 18.014 13.934 1.00 57.38 176 THR A O 1
ATOM 1344 N N . ASP A 1 177 ? -1.427 16.447 12.379 1.00 69.62 177 ASP A N 1
ATOM 1345 C CA . ASP A 1 177 ? -2.589 16.709 11.531 1.00 69.62 177 ASP A CA 1
ATOM 1346 C C . ASP A 1 177 ? -3.853 16.397 12.328 1.00 69.62 177 ASP A C 1
ATOM 1348 O O . ASP A 1 177 ? -4.127 15.243 12.675 1.00 69.62 177 ASP A O 1
ATOM 1352 N N . LYS A 1 178 ? -4.605 17.450 12.645 1.00 67.00 178 LYS A N 1
ATOM 1353 C CA . LYS A 1 178 ? -5.802 17.358 13.471 1.00 67.00 178 LYS A CA 1
ATOM 1354 C C . LYS A 1 178 ? -6.983 16.897 12.637 1.00 67.00 178 LYS A C 1
ATOM 1356 O O . LYS A 1 178 ? -7.210 17.365 11.524 1.00 67.00 178 LYS A O 1
ATOM 1361 N N . VAL A 1 179 ? -7.776 16.018 13.233 1.00 69.19 179 VAL A N 1
ATOM 1362 C CA . VAL A 1 179 ? -9.157 15.825 12.811 1.00 69.19 179 VAL A CA 1
ATOM 1363 C C . VAL A 1 179 ? -9.947 17.018 13.329 1.00 69.19 179 VAL A C 1
ATOM 1365 O O . VAL A 1 179 ? -10.131 17.166 14.533 1.00 69.19 179 VAL A O 1
ATOM 1368 N N . ASP A 1 180 ? -10.411 17.872 12.422 1.00 71.75 180 ASP A N 1
ATOM 1369 C CA . ASP A 1 180 ? -11.266 19.012 12.780 1.00 71.75 180 ASP A CA 1
ATOM 1370 C C . ASP A 1 180 ? -12.730 18.590 13.027 1.00 71.75 180 ASP A C 1
ATOM 1372 O O . ASP A 1 180 ? -13.548 19.385 13.490 1.00 71.75 180 ASP A O 1
ATOM 1376 N N . ASN A 1 181 ? -13.073 17.333 12.727 1.00 82.00 181 ASN A N 1
ATOM 1377 C CA . ASN A 1 181 ? -14.404 16.777 12.931 1.00 82.00 181 ASN A CA 1
ATOM 1378 C C . ASN A 1 181 ? -14.573 16.261 14.373 1.00 82.00 181 ASN A C 1
ATOM 1380 O O . ASN A 1 181 ? -14.017 15.229 14.747 1.00 82.00 181 ASN A O 1
ATOM 1384 N N . HIS A 1 182 ? -15.359 16.984 15.173 1.00 85.69 182 HIS A N 1
ATOM 1385 C CA . HIS A 1 182 ? -15.618 16.644 16.572 1.00 85.69 182 HIS A CA 1
ATOM 1386 C C . HIS A 1 182 ? -16.274 15.268 16.747 1.00 85.69 182 HIS A C 1
ATOM 1388 O O . HIS A 1 182 ? -15.881 14.528 17.646 1.00 85.69 182 HIS A O 1
ATOM 1394 N N . ASP A 1 183 ? -17.215 14.912 15.871 1.00 87.75 183 ASP A N 1
ATOM 1395 C CA . ASP A 1 183 ? -17.947 13.647 15.963 1.00 87.75 183 ASP A CA 1
ATOM 1396 C C . ASP A 1 183 ? -17.002 12.460 15.743 1.00 87.75 183 ASP A C 1
ATOM 1398 O O . ASP A 1 183 ? -16.989 11.515 16.528 1.00 87.75 183 ASP A O 1
ATOM 1402 N N . LEU A 1 184 ? -16.117 12.570 14.747 1.00 87.50 184 LEU A N 1
ATOM 1403 C CA . LEU A 1 184 ? -15.087 11.567 14.469 1.00 87.50 184 LEU A CA 1
ATOM 1404 C C . LEU A 1 184 ? -14.093 11.420 15.633 1.00 87.50 184 LEU A C 1
ATOM 1406 O O . LEU A 1 184 ? -13.682 10.312 15.969 1.00 87.50 184 LEU A O 1
ATOM 1410 N N . LEU A 1 185 ? -13.697 12.528 16.268 1.00 88.56 185 LEU A N 1
ATOM 1411 C CA . LEU A 1 185 ? -12.811 12.475 17.434 1.00 88.56 185 LEU A CA 1
ATOM 1412 C C . LEU A 1 185 ? -13.447 11.717 18.602 1.00 88.56 185 LEU A C 1
ATOM 1414 O O . LEU A 1 185 ? -12.766 10.903 19.223 1.00 88.56 185 LEU A O 1
ATOM 1418 N N . MET A 1 186 ? -14.724 11.980 18.898 1.00 91.19 186 MET A N 1
ATOM 1419 C CA . MET A 1 186 ? -15.451 11.246 19.939 1.00 91.19 186 MET A CA 1
ATOM 1420 C C . MET A 1 186 ? -15.515 9.758 19.603 1.00 91.19 186 MET A C 1
ATOM 1422 O O . MET A 1 186 ? -15.161 8.930 20.435 1.00 91.19 186 MET A O 1
ATOM 1426 N N . GLU A 1 187 ? -15.838 9.426 18.356 1.00 93.19 187 GLU A N 1
ATOM 1427 C CA . GLU A 1 187 ? -15.930 8.042 17.898 1.00 93.19 187 GLU A CA 1
ATOM 1428 C C . GLU A 1 187 ? -14.597 7.279 18.023 1.00 93.19 187 GLU A C 1
ATOM 1430 O O . GLU A 1 187 ? -14.565 6.124 18.450 1.00 93.19 187 GLU A O 1
ATOM 1435 N N . ILE A 1 188 ? -13.470 7.919 17.687 1.00 91.81 188 ILE A N 1
ATOM 1436 C CA . ILE A 1 188 ? -12.132 7.326 17.842 1.00 91.81 188 ILE A CA 1
ATOM 1437 C C . ILE A 1 188 ? -11.792 7.117 19.322 1.00 91.81 188 ILE A C 1
ATOM 1439 O O . ILE A 1 188 ? -11.174 6.109 19.670 1.00 91.81 188 ILE A O 1
ATOM 1443 N N . LEU A 1 189 ? -12.147 8.070 20.188 1.00 91.69 189 LEU A N 1
ATOM 1444 C CA . LEU A 1 189 ? -11.899 7.967 21.627 1.00 91.69 189 LEU A CA 1
ATOM 1445 C C . LEU A 1 189 ? -12.709 6.826 22.249 1.00 91.69 189 LEU A C 1
ATOM 1447 O O . LEU A 1 189 ? -12.124 5.992 22.934 1.00 91.69 189 LEU A O 1
ATOM 1451 N N . GLU A 1 190 ? -14.002 6.736 21.939 1.00 94.06 190 GLU A N 1
ATOM 1452 C CA . GLU A 1 190 ? -14.876 5.644 22.387 1.00 94.06 190 GLU A CA 1
ATOM 1453 C C . GLU A 1 190 ? -14.358 4.279 21.915 1.00 94.06 190 GLU A C 1
ATOM 1455 O O . GLU A 1 190 ? -14.297 3.320 22.686 1.00 94.06 190 GLU A O 1
ATOM 1460 N N . ALA A 1 191 ? -13.912 4.188 20.658 1.00 94.50 191 ALA A N 1
ATOM 1461 C CA . ALA A 1 191 ? -13.344 2.956 20.120 1.00 94.50 191 ALA A CA 1
ATOM 1462 C C . ALA A 1 191 ? -12.032 2.559 20.819 1.00 94.50 191 ALA A C 1
ATOM 1464 O O . ALA A 1 191 ? -11.766 1.372 21.006 1.00 94.50 191 ALA A O 1
ATOM 1465 N N . ARG A 1 192 ? -11.208 3.534 21.228 1.00 94.81 192 ARG A N 1
ATOM 1466 C CA . ARG A 1 192 ? -9.985 3.277 22.006 1.00 94.81 192 ARG A CA 1
ATOM 1467 C C . ARG A 1 192 ? -10.290 2.823 23.429 1.00 94.81 192 ARG A C 1
ATOM 1469 O O . ARG A 1 192 ? -9.659 1.877 23.880 1.00 94.81 192 ARG A O 1
ATOM 1476 N N . GLU A 1 193 ? -11.246 3.451 24.103 1.00 94.31 193 GLU A N 1
ATOM 1477 C CA . GLU A 1 193 ? -11.685 3.038 25.442 1.00 94.31 193 GLU A CA 1
ATOM 1478 C C . GLU A 1 193 ? -12.251 1.613 25.409 1.00 94.31 193 GLU A C 1
ATOM 1480 O O . GLU A 1 193 ? -11.799 0.743 26.152 1.00 94.31 193 GLU A O 1
ATOM 1485 N N . THR A 1 194 ? -13.126 1.333 24.438 1.00 94.69 194 THR A N 1
ATOM 1486 C CA . THR A 1 194 ? -13.637 -0.022 24.183 1.00 94.69 194 THR A CA 1
ATOM 1487 C C . THR A 1 194 ? -12.486 -1.002 23.960 1.00 94.69 194 THR A C 1
ATOM 1489 O O . THR A 1 194 ? -12.460 -2.078 24.551 1.00 94.69 194 THR A O 1
ATOM 1492 N N . LEU A 1 195 ? -11.483 -0.626 23.154 1.00 95.81 195 LEU A N 1
ATOM 1493 C CA . LEU A 1 195 ? -10.312 -1.467 22.927 1.00 95.81 195 LEU A CA 1
ATOM 1494 C C . LEU A 1 195 ? -9.512 -1.723 24.207 1.00 95.81 195 LEU A C 1
ATOM 1496 O O . LEU A 1 195 ? -8.946 -2.804 24.335 1.00 95.81 195 LEU A O 1
ATOM 1500 N N . GLU A 1 196 ? -9.407 -0.765 25.126 1.00 94.06 196 GLU A N 1
ATOM 1501 C CA . GLU A 1 196 ? -8.659 -0.909 26.380 1.00 94.06 196 GLU A CA 1
ATOM 1502 C C . GLU A 1 196 ? -9.325 -1.901 27.337 1.00 94.06 196 GLU A C 1
ATOM 1504 O O . GLU A 1 196 ? -8.621 -2.724 27.934 1.00 94.06 196 GLU A O 1
ATOM 1509 N N . GLU A 1 197 ? -10.655 -1.907 27.398 1.00 93.50 197 GLU A N 1
ATOM 1510 C CA . GLU A 1 197 ? -11.443 -2.786 28.272 1.00 93.50 197 GLU A CA 1
ATOM 1511 C C . GLU A 1 197 ? -11.720 -4.169 27.661 1.00 93.50 197 GLU A C 1
ATOM 1513 O O . GLU A 1 197 ? -11.851 -5.141 28.402 1.00 93.50 197 GLU A O 1
ATOM 1518 N N . ALA A 1 198 ? -11.711 -4.273 26.327 1.00 93.62 198 ALA A N 1
ATOM 1519 C CA . ALA A 1 198 ? -12.104 -5.475 25.593 1.00 93.62 198 ALA A CA 1
ATOM 1520 C C . ALA A 1 198 ? -11.270 -6.732 25.911 1.00 93.62 198 ALA A C 1
ATOM 1522 O O . ALA A 1 198 ? -10.039 -6.672 26.047 1.00 93.62 198 ALA A O 1
ATOM 1523 N N . ASP A 1 199 ? -11.920 -7.893 25.946 1.00 92.75 199 ASP A N 1
ATOM 1524 C CA . ASP A 1 199 ? -11.268 -9.204 25.939 1.00 92.75 199 ASP A CA 1
ATOM 1525 C C . ASP A 1 199 ? -10.883 -9.676 24.519 1.00 92.75 199 ASP A C 1
ATOM 1527 O O . ASP A 1 199 ? -11.058 -8.970 23.531 1.00 92.75 199 ASP A O 1
ATOM 1531 N N . GLY A 1 200 ? -10.314 -10.878 24.387 1.00 91.69 200 GLY A N 1
ATOM 1532 C CA . GLY A 1 200 ? -9.855 -11.375 23.086 1.00 91.69 200 GLY A CA 1
ATOM 1533 C C . GLY A 1 200 ? -10.959 -11.516 22.026 1.00 91.69 200 GLY A C 1
ATOM 1534 O O . GLY A 1 200 ? -10.677 -11.328 20.842 1.00 91.69 200 GLY A O 1
ATOM 1535 N N . GLN A 1 201 ? -12.197 -11.834 22.420 1.00 93.19 201 GLN A N 1
ATOM 1536 C CA . GLN A 1 201 ? -13.315 -11.934 21.480 1.00 93.19 201 GLN A CA 1
ATOM 1537 C C . GLN A 1 201 ? -13.818 -10.538 21.101 1.00 93.19 201 GLN A C 1
ATOM 1539 O O . GLN A 1 201 ? -13.987 -10.254 19.915 1.00 93.19 201 GLN A O 1
ATOM 1544 N N . GLU A 1 202 ? -13.992 -9.660 22.087 1.00 93.81 202 GLU A N 1
ATOM 1545 C CA . GLU A 1 202 ? -14.436 -8.276 21.884 1.00 93.81 202 GLU A CA 1
ATOM 1546 C C . GLU A 1 202 ? -13.440 -7.475 21.031 1.00 93.81 202 GLU A C 1
ATOM 1548 O O . GLU A 1 202 ? -13.844 -6.684 20.178 1.00 93.81 202 GLU A O 1
ATOM 1553 N N . VAL A 1 203 ? -12.131 -7.722 21.180 1.00 95.19 203 VAL A N 1
ATOM 1554 C CA . VAL A 1 203 ? -11.109 -7.115 20.313 1.00 95.19 203 VAL A CA 1
ATOM 1555 C C . VAL A 1 203 ? -11.296 -7.556 18.858 1.00 95.19 203 VAL A C 1
ATOM 1557 O O . VAL A 1 203 ? -11.148 -6.735 17.957 1.00 95.19 203 VAL A O 1
ATOM 1560 N N . GLU A 1 204 ? -11.629 -8.821 18.592 1.00 94.38 204 GLU A N 1
ATOM 1561 C CA . GLU A 1 204 ? -11.849 -9.287 17.217 1.00 94.38 204 GLU A CA 1
ATOM 1562 C C . GLU A 1 204 ? -13.135 -8.708 16.607 1.00 94.38 204 GLU A C 1
ATOM 1564 O O . GLU A 1 204 ? -13.144 -8.359 15.425 1.00 94.38 204 GLU A O 1
ATOM 1569 N N . GLU A 1 205 ? -14.196 -8.546 17.402 1.00 95.19 205 GLU A N 1
ATOM 1570 C CA . GLU A 1 205 ? -15.423 -7.851 16.985 1.00 95.19 205 GLU A CA 1
ATOM 1571 C C . GLU A 1 205 ? -15.129 -6.382 16.638 1.00 95.19 205 GLU A C 1
ATOM 1573 O O . GLU A 1 205 ? -15.458 -5.925 15.540 1.00 95.19 205 GLU A O 1
ATOM 1578 N N . LEU A 1 206 ? -14.384 -5.677 17.497 1.00 95.50 206 LEU A N 1
ATOM 1579 C CA . LEU A 1 206 ? -13.958 -4.300 17.242 1.00 95.50 206 LEU A CA 1
ATOM 1580 C C . LEU A 1 206 ? -13.104 -4.182 15.970 1.00 95.50 206 LEU A C 1
ATOM 1582 O O . LEU A 1 206 ? -13.241 -3.219 15.216 1.00 95.50 206 LEU A O 1
ATOM 1586 N N . ARG A 1 207 ? -12.230 -5.160 15.699 1.00 96.56 207 ARG A N 1
ATOM 1587 C CA . ARG A 1 207 ? -11.424 -5.195 14.467 1.00 96.56 207 ARG A CA 1
ATOM 1588 C C . ARG A 1 207 ? -12.286 -5.354 13.216 1.00 96.56 207 ARG A C 1
ATOM 1590 O O . ARG A 1 207 ? -11.976 -4.742 12.196 1.00 96.56 207 ARG A O 1
ATOM 1597 N N . GLN A 1 208 ? -13.367 -6.131 13.275 1.00 96.25 208 GLN A N 1
ATOM 1598 C CA . GLN A 1 208 ? -14.304 -6.262 12.152 1.00 96.25 208 GLN A CA 1
ATOM 1599 C C . GLN A 1 208 ? -15.036 -4.945 11.874 1.00 96.25 208 GLN A C 1
ATOM 1601 O O . GLN A 1 208 ? -15.102 -4.518 10.719 1.00 96.25 208 GLN A O 1
ATOM 1606 N N . ASP A 1 209 ? -15.515 -4.270 12.920 1.00 95.50 209 ASP A N 1
ATOM 1607 C CA . ASP A 1 209 ? -16.174 -2.965 12.793 1.00 95.50 209 ASP A CA 1
ATOM 1608 C C . ASP A 1 209 ? -15.205 -1.890 12.281 1.00 95.50 209 ASP A C 1
ATOM 1610 O O . ASP A 1 209 ? -15.530 -1.114 11.379 1.00 95.50 209 ASP A O 1
ATOM 1614 N N . ASN A 1 210 ? -13.973 -1.883 12.796 1.00 96.50 210 ASN A N 1
ATOM 1615 C CA . ASN A 1 210 ? -12.911 -0.998 12.330 1.00 96.50 210 ASN A CA 1
ATOM 1616 C C . ASN A 1 210 ? -12.560 -1.249 10.855 1.00 96.50 210 ASN A C 1
ATOM 1618 O O . ASN A 1 210 ? -12.385 -0.300 10.092 1.00 96.50 210 ASN A O 1
ATOM 1622 N N . GLN A 1 211 ? -12.503 -2.512 10.423 1.00 95.81 211 GLN A N 1
ATOM 1623 C CA . GLN A 1 211 ? -12.258 -2.849 9.021 1.00 95.81 211 GLN A CA 1
ATOM 1624 C C . GLN A 1 211 ? -13.374 -2.319 8.112 1.00 95.81 211 GLN A C 1
ATOM 1626 O O . GLN A 1 211 ? -13.072 -1.780 7.050 1.00 95.81 211 GLN A O 1
ATOM 1631 N N . ALA A 1 212 ? -14.640 -2.394 8.536 1.00 96.19 212 ALA A N 1
ATOM 1632 C CA . ALA A 1 212 ? -15.752 -1.829 7.772 1.00 96.19 212 ALA A CA 1
ATOM 1633 C C . ALA A 1 212 ? -15.626 -0.303 7.600 1.00 96.19 212 ALA A C 1
ATOM 1635 O O . ALA A 1 212 ? -15.883 0.213 6.512 1.00 96.19 212 ALA A O 1
ATOM 1636 N N . LYS A 1 213 ? -15.173 0.415 8.637 1.00 95.50 213 LYS A N 1
ATOM 1637 C CA . LYS A 1 213 ? -14.889 1.862 8.558 1.00 95.50 213 LYS A CA 1
ATOM 1638 C C . LYS A 1 213 ? -13.738 2.172 7.608 1.00 95.50 213 LYS A C 1
ATOM 1640 O O . LYS A 1 213 ? -13.847 3.065 6.772 1.00 95.50 213 LYS A O 1
ATOM 1645 N N . VAL A 1 214 ? -12.646 1.414 7.712 1.00 96.06 214 VAL A N 1
ATOM 1646 C CA . VAL A 1 214 ? -11.499 1.529 6.800 1.00 96.06 214 VAL A CA 1
ATOM 1647 C C . VAL A 1 214 ? -11.943 1.328 5.352 1.00 96.06 214 VAL A C 1
ATOM 1649 O O . VAL A 1 214 ? -11.568 2.123 4.491 1.00 96.06 214 VAL A O 1
ATOM 1652 N N . ASP A 1 215 ? -12.753 0.305 5.085 1.00 95.94 215 ASP A N 1
ATOM 1653 C CA . ASP A 1 215 ? -13.241 -0.003 3.741 1.00 95.94 215 ASP A CA 1
ATOM 1654 C C . ASP A 1 215 ? -14.141 1.115 3.189 1.00 95.94 215 ASP A C 1
ATOM 1656 O O . ASP A 1 215 ? -13.996 1.489 2.023 1.00 95.94 215 ASP A O 1
ATOM 1660 N N . ASP A 1 216 ? -15.012 1.699 4.019 1.00 96.81 216 ASP A N 1
ATOM 1661 C CA . ASP A 1 216 ? -15.864 2.829 3.628 1.00 96.81 216 ASP A CA 1
ATOM 1662 C C . ASP A 1 216 ? -15.042 4.082 3.287 1.00 96.81 216 ASP A C 1
ATOM 1664 O O . ASP A 1 216 ? -15.221 4.682 2.226 1.00 96.81 216 ASP A O 1
ATOM 1668 N N . ILE A 1 217 ? -14.056 4.435 4.116 1.00 96.19 217 ILE A N 1
ATOM 1669 C CA . ILE A 1 217 ? -13.173 5.579 3.844 1.00 96.19 217 ILE A CA 1
ATOM 1670 C C . ILE A 1 217 ? -12.366 5.354 2.563 1.00 96.19 217 ILE A C 1
ATOM 1672 O O . ILE A 1 217 ? -12.226 6.262 1.741 1.00 96.19 217 ILE A O 1
ATOM 1676 N N . VAL A 1 218 ? -11.844 4.141 2.353 1.00 96.56 218 VAL A N 1
ATOM 1677 C CA . VAL A 1 218 ? -11.130 3.785 1.118 1.00 96.56 218 VAL A CA 1
ATOM 1678 C C . VAL A 1 218 ? -12.050 3.899 -0.094 1.00 96.56 218 VAL A C 1
ATOM 1680 O O . VAL A 1 218 ? -11.617 4.404 -1.133 1.00 96.56 218 VAL A O 1
ATOM 1683 N N . HIS A 1 219 ? -13.311 3.489 0.032 1.00 96.00 219 HIS A N 1
ATOM 1684 C CA . HIS A 1 219 ? -14.309 3.655 -1.017 1.00 96.00 219 HIS A CA 1
ATOM 1685 C C . HIS A 1 219 ? -14.552 5.137 -1.336 1.00 96.00 219 HIS A C 1
ATOM 1687 O O . HIS A 1 219 ? -14.446 5.524 -2.499 1.00 96.00 219 HIS A O 1
ATOM 1693 N N . GLN A 1 220 ? -14.769 5.981 -0.324 1.00 96.38 220 GLN A N 1
ATOM 1694 C CA . GLN A 1 220 ? -14.939 7.428 -0.504 1.00 96.38 220 GLN A CA 1
ATOM 1695 C C . GLN A 1 220 ? -13.712 8.080 -1.166 1.00 96.38 220 GLN A C 1
ATOM 1697 O O . GLN A 1 220 ? -13.853 8.895 -2.080 1.00 96.38 220 GLN A O 1
ATOM 1702 N N . ILE A 1 221 ? -12.494 7.691 -0.762 1.00 96.00 221 ILE A N 1
ATOM 1703 C CA . ILE A 1 221 ? -11.259 8.135 -1.425 1.00 96.00 221 ILE A CA 1
ATOM 1704 C C . ILE A 1 221 ? -11.293 7.718 -2.896 1.00 96.00 221 ILE A C 1
ATOM 1706 O O . ILE A 1 221 ? -11.106 8.559 -3.771 1.00 96.00 221 ILE A O 1
ATOM 1710 N N . CYS A 1 222 ? -11.560 6.445 -3.191 1.00 95.38 222 CYS A N 1
ATOM 1711 C CA . CYS A 1 222 ? -11.657 5.959 -4.564 1.00 95.38 222 CYS A CA 1
ATOM 1712 C C . CYS A 1 222 ? -12.677 6.761 -5.385 1.00 95.38 222 CYS A C 1
ATOM 1714 O O . CYS A 1 222 ? -12.350 7.173 -6.496 1.00 95.38 222 CYS A O 1
ATOM 1716 N N . GLU A 1 223 ? -13.872 7.041 -4.867 1.00 94.69 223 GLU A N 1
ATOM 1717 C CA . GLU A 1 223 ? -14.888 7.852 -5.555 1.00 94.69 223 GLU A CA 1
ATOM 1718 C C . GLU A 1 223 ? -14.394 9.267 -5.882 1.00 94.69 223 GLU A C 1
ATOM 1720 O O . GLU A 1 223 ? -14.537 9.725 -7.020 1.00 94.69 223 GLU A O 1
ATOM 1725 N N . LEU A 1 224 ? -13.738 9.942 -4.931 1.00 94.31 224 LEU A N 1
ATOM 1726 C CA . LEU A 1 224 ? -13.128 11.252 -5.180 1.00 94.31 224 LEU A CA 1
ATOM 1727 C C . LEU A 1 224 ? -12.079 11.181 -6.296 1.00 94.31 224 LEU A C 1
ATOM 1729 O O . LEU A 1 224 ? -12.004 12.084 -7.132 1.00 94.31 224 LEU A O 1
ATOM 1733 N N . LEU A 1 225 ? -11.302 10.096 -6.344 1.00 93.06 225 LEU A N 1
ATOM 1734 C CA . LEU A 1 225 ? -10.245 9.888 -7.334 1.00 93.06 225 LEU A CA 1
ATOM 1735 C C . LEU A 1 225 ? -10.737 9.454 -8.717 1.00 93.06 225 LEU A C 1
ATOM 1737 O O . LEU A 1 225 ? -9.981 9.568 -9.680 1.00 93.06 225 LEU A O 1
ATOM 1741 N N . HIS A 1 226 ? -11.981 8.992 -8.849 1.00 89.75 226 HIS A N 1
ATOM 1742 C CA . HIS A 1 226 ? -12.585 8.719 -10.158 1.00 89.75 226 HIS A CA 1
ATOM 1743 C C . HIS A 1 226 ? -12.888 10.002 -10.947 1.00 89.75 226 HIS A C 1
ATOM 1745 O O . HIS A 1 226 ? -13.048 9.959 -12.170 1.00 89.75 226 HIS A O 1
ATOM 1751 N N . SER A 1 227 ? -12.982 11.145 -10.265 1.00 85.56 227 SER A N 1
ATOM 1752 C CA . SER A 1 227 ? -13.238 12.435 -10.900 1.00 85.56 227 SER A CA 1
ATOM 1753 C C . SER A 1 227 ? -12.031 12.905 -11.716 1.00 85.56 227 SER A C 1
ATOM 1755 O O . SER A 1 227 ? -10.884 12.743 -11.310 1.00 85.56 227 SER A O 1
ATOM 1757 N N . LYS A 1 228 ? -12.282 13.549 -12.867 1.00 78.56 228 LYS A N 1
ATOM 1758 C CA . LYS A 1 228 ? -11.222 14.076 -13.753 1.00 78.56 228 LYS A CA 1
ATOM 1759 C C . LYS A 1 228 ? -10.319 15.102 -13.051 1.00 78.56 228 LYS A C 1
ATOM 1761 O O . LYS A 1 228 ? -9.133 15.189 -13.355 1.00 78.56 228 LYS A O 1
ATOM 1766 N N . GLU A 1 229 ? -10.898 15.865 -12.131 1.00 85.12 229 GLU A N 1
ATOM 1767 C CA . GLU A 1 229 ? -10.215 16.810 -11.251 1.00 85.12 229 GLU A CA 1
ATOM 1768 C C . GLU A 1 229 ? -10.583 16.443 -9.805 1.00 8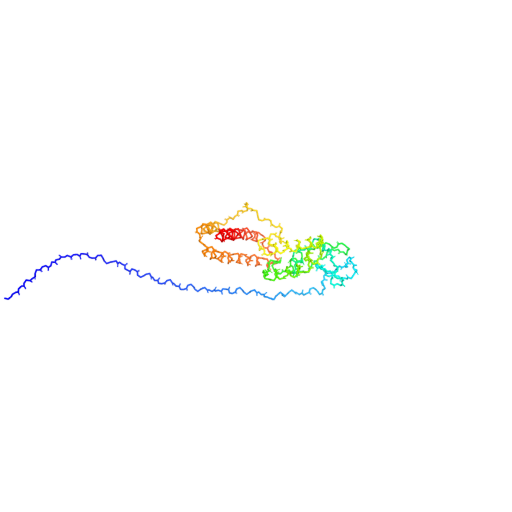5.12 229 GLU A C 1
ATOM 1770 O O . GLU A 1 229 ? -11.630 16.871 -9.317 1.00 85.12 229 GLU A O 1
ATOM 1775 N N . PRO A 1 230 ? -9.801 15.571 -9.143 1.00 86.06 230 PRO A N 1
ATOM 1776 C CA . PRO A 1 230 ? -10.117 15.113 -7.796 1.00 86.06 230 PRO A CA 1
ATOM 1777 C C . PRO A 1 230 ? -9.900 16.228 -6.765 1.00 86.06 230 PRO A C 1
ATOM 1779 O O . PRO A 1 230 ? -8.896 16.944 -6.810 1.00 86.06 230 PRO A O 1
ATOM 1782 N N . ASP A 1 231 ? -10.810 16.344 -5.793 1.00 90.81 231 ASP A N 1
ATOM 1783 C CA . ASP A 1 231 ? -10.636 17.238 -4.643 1.00 90.81 231 ASP A CA 1
ATOM 1784 C C . ASP A 1 231 ? -9.573 16.663 -3.693 1.00 90.81 231 ASP A C 1
ATOM 1786 O O . ASP A 1 231 ? -9.857 15.867 -2.794 1.00 90.81 231 ASP A O 1
ATOM 1790 N N . LEU A 1 232 ? -8.323 17.087 -3.889 1.00 89.56 232 LEU A N 1
ATOM 1791 C CA . LEU A 1 232 ? -7.189 16.643 -3.078 1.00 89.56 232 LEU A CA 1
ATOM 1792 C C . LEU A 1 232 ? -7.297 17.074 -1.611 1.00 89.56 232 LEU A C 1
ATOM 1794 O O . LEU A 1 232 ? -6.724 16.418 -0.741 1.00 89.56 232 LEU A O 1
ATOM 1798 N N . HIS A 1 233 ? -8.038 18.144 -1.310 1.00 90.00 233 HIS A N 1
ATOM 1799 C CA . HIS A 1 233 ? -8.259 18.555 0.071 1.00 90.00 233 HIS A CA 1
ATOM 1800 C C . HIS A 1 233 ? -9.227 17.591 0.766 1.00 90.00 233 HIS A C 1
ATOM 1802 O O . HIS A 1 233 ? -9.016 17.247 1.931 1.00 90.00 233 HIS A O 1
ATOM 1808 N N . ALA A 1 234 ? -10.270 17.132 0.072 1.00 92.06 234 ALA A N 1
ATOM 1809 C CA . ALA A 1 234 ? -11.149 16.084 0.584 1.00 92.06 234 ALA A CA 1
ATOM 1810 C C . ALA A 1 234 ? -10.407 14.752 0.760 1.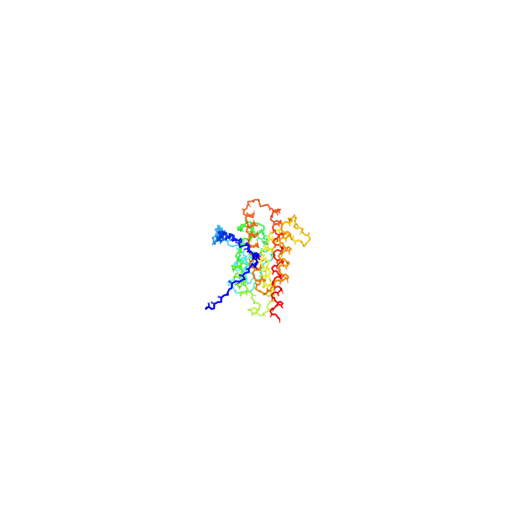00 92.06 234 ALA A C 1
ATOM 1812 O O . ALA A 1 234 ? -10.505 14.149 1.827 1.00 92.06 234 ALA A O 1
ATOM 1813 N N . VAL A 1 235 ? -9.586 14.356 -0.221 1.00 93.56 235 VAL A N 1
ATOM 1814 C CA . VAL A 1 235 ? -8.734 13.156 -0.127 1.00 93.56 235 VAL A CA 1
ATOM 1815 C C . VAL A 1 235 ? -7.804 13.236 1.082 1.00 93.56 235 VAL A C 1
ATOM 1817 O O . VAL A 1 235 ? -7.717 12.275 1.841 1.00 93.56 235 VAL A O 1
ATOM 1820 N N . LYS A 1 236 ? -7.155 14.387 1.316 1.00 91.38 236 LYS A N 1
ATOM 1821 C CA . LYS A 1 236 ? -6.276 14.565 2.479 1.00 91.38 236 LYS A CA 1
ATOM 1822 C C . LYS A 1 236 ? -7.038 14.441 3.803 1.00 91.38 236 LYS A C 1
ATOM 1824 O O . LYS A 1 236 ? -6.534 13.801 4.719 1.00 91.38 236 LYS A O 1
ATOM 1829 N N . ARG A 1 237 ? -8.249 15.005 3.915 1.00 91.44 237 ARG A N 1
ATOM 1830 C CA . ARG A 1 237 ? -9.078 14.858 5.130 1.00 91.44 237 ARG A CA 1
ATOM 1831 C C . ARG A 1 237 ? -9.417 13.390 5.408 1.00 91.44 237 ARG A C 1
ATOM 1833 O O . ARG A 1 237 ? -9.231 12.939 6.533 1.00 91.44 237 ARG A O 1
ATOM 1840 N N . LEU A 1 238 ? -9.833 12.646 4.381 1.00 94.31 238 LEU A N 1
ATOM 1841 C CA . LEU A 1 238 ? -10.120 11.212 4.502 1.00 94.31 238 LEU A CA 1
ATOM 1842 C C . LEU A 1 238 ? -8.861 10.387 4.808 1.00 94.31 238 LEU A C 1
ATOM 1844 O O . LEU A 1 238 ? -8.930 9.435 5.574 1.00 94.31 238 LEU A O 1
ATOM 1848 N N . ALA A 1 239 ? -7.696 10.755 4.267 1.00 94.31 239 ALA A N 1
ATOM 1849 C CA . ALA A 1 239 ? -6.430 10.096 4.595 1.00 94.31 239 ALA A CA 1
ATOM 1850 C C . ALA A 1 239 ? -6.036 10.302 6.070 1.00 94.31 239 ALA A C 1
ATOM 1852 O O . ALA A 1 239 ? -5.575 9.364 6.722 1.00 94.31 239 ALA A O 1
ATOM 1853 N N . VAL A 1 240 ? -6.261 11.504 6.616 1.00 92.12 240 VAL A N 1
ATOM 1854 C CA . VAL A 1 240 ? -6.053 11.786 8.046 1.00 92.12 240 VAL A CA 1
ATOM 1855 C C . VAL A 1 240 ? -6.998 10.948 8.903 1.00 92.12 240 VAL A C 1
ATOM 1857 O O . VAL A 1 240 ? -6.542 10.337 9.863 1.00 92.12 240 VAL A O 1
ATOM 1860 N N . GLU A 1 241 ? -8.280 10.855 8.549 1.00 93.50 241 GLU A N 1
ATOM 1861 C CA . GLU A 1 241 ? -9.239 9.979 9.236 1.00 93.50 241 GLU A CA 1
ATOM 1862 C C . GLU A 1 241 ? -8.814 8.503 9.178 1.00 93.50 241 GLU A C 1
ATOM 1864 O O . GLU A 1 241 ? -8.704 7.841 10.213 1.00 93.50 241 GLU A O 1
ATOM 1869 N N . LEU A 1 242 ? -8.487 8.008 7.981 1.00 95.12 242 LEU A N 1
ATOM 1870 C CA . LEU A 1 242 ? -8.016 6.645 7.742 1.00 95.12 242 LEU A CA 1
ATOM 1871 C C . LEU A 1 242 ? -6.831 6.286 8.644 1.00 95.12 242 LEU A C 1
ATOM 1873 O O . LEU A 1 242 ? -6.742 5.158 9.134 1.00 95.12 242 LEU A O 1
ATOM 1877 N N . ARG A 1 243 ? -5.928 7.239 8.906 1.00 93.94 243 ARG A N 1
ATOM 1878 C CA . ARG A 1 243 ? -4.797 7.023 9.810 1.00 93.94 243 ARG A CA 1
ATOM 1879 C C . ARG A 1 243 ? -5.236 6.619 11.212 1.00 93.94 243 ARG A C 1
ATOM 1881 O O . ARG A 1 243 ? -4.628 5.708 11.771 1.00 93.94 243 ARG A O 1
ATOM 1888 N N . TYR A 1 244 ? -6.253 7.255 11.788 1.00 93.44 244 TYR A N 1
ATOM 1889 C CA . TYR A 1 244 ? -6.690 6.933 13.151 1.00 93.44 244 TYR A CA 1
ATOM 1890 C C . TYR A 1 244 ? -7.254 5.518 13.247 1.00 93.44 244 TYR A C 1
ATOM 1892 O O . TYR A 1 244 ? -6.901 4.785 14.172 1.00 93.44 244 TYR A O 1
ATOM 1900 N N . TRP A 1 245 ? -8.044 5.101 12.259 1.00 95.56 245 TRP A N 1
ATOM 1901 C CA . TRP A 1 245 ? -8.584 3.741 12.181 1.00 95.56 245 TRP A CA 1
ATOM 1902 C C . TRP A 1 245 ? -7.489 2.689 11.933 1.00 95.56 245 TRP A C 1
ATOM 1904 O O . TRP A 1 245 ? -7.490 1.615 12.538 1.00 95.56 245 TRP A O 1
ATOM 1914 N N . VAL A 1 246 ? -6.469 3.016 11.129 1.00 94.44 246 VAL A N 1
ATOM 1915 C CA . VAL A 1 246 ? -5.273 2.166 10.961 1.00 94.44 246 VAL A CA 1
ATOM 1916 C C . VAL A 1 246 ? -4.455 2.076 12.257 1.00 94.44 246 VA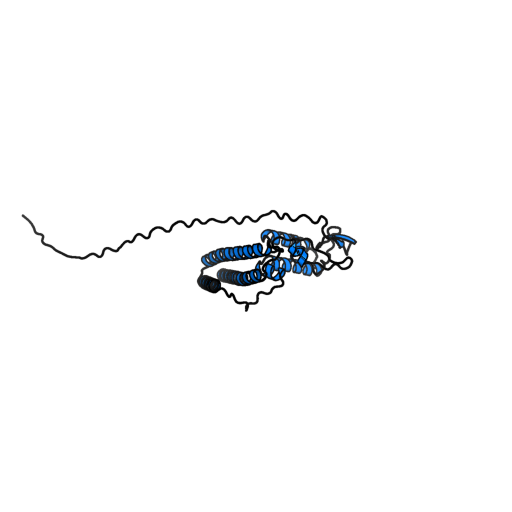L A C 1
ATOM 1918 O O . VAL A 1 246 ? -3.943 1.006 12.589 1.00 94.44 246 VAL A O 1
ATOM 1921 N N . GLN A 1 247 ? -4.328 3.166 13.016 1.00 93.69 247 GLN A N 1
ATOM 1922 C CA . GLN A 1 247 ? -3.670 3.149 14.326 1.00 93.69 247 GLN A CA 1
ATOM 1923 C C . GLN A 1 247 ? -4.444 2.298 15.340 1.00 93.69 247 GLN A C 1
ATOM 1925 O O . GLN A 1 247 ? -3.819 1.541 16.083 1.00 93.69 247 GLN A O 1
ATOM 1930 N N . LEU A 1 248 ? -5.779 2.381 15.341 1.00 95.19 248 LEU A N 1
ATOM 1931 C CA . LEU A 1 248 ? -6.635 1.536 16.173 1.00 95.19 248 LEU A CA 1
ATOM 1932 C C . LEU A 1 248 ? -6.445 0.049 15.830 1.00 95.19 248 LEU A C 1
ATOM 1934 O O . LEU A 1 248 ? -6.243 -0.757 16.733 1.00 95.19 248 LEU A O 1
ATOM 1938 N N . GLU A 1 249 ? -6.393 -0.305 14.541 1.00 95.81 249 GLU A N 1
ATOM 1939 C CA . GLU A 1 249 ? -6.127 -1.683 14.094 1.00 95.81 249 GLU A CA 1
ATOM 1940 C C . GLU A 1 249 ? -4.775 -2.206 14.598 1.00 95.81 249 GLU A C 1
ATOM 1942 O O . GLU A 1 249 ? -4.655 -3.351 15.037 1.00 95.81 249 GLU A O 1
ATOM 1947 N N . ASN A 1 250 ? -3.734 -1.371 14.535 1.00 94.88 250 ASN A N 1
ATOM 1948 C CA . ASN A 1 250 ? -2.404 -1.739 15.018 1.00 94.88 250 ASN A CA 1
ATOM 1949 C C . ASN A 1 250 ? -2.395 -1.939 16.540 1.00 94.88 250 ASN A C 1
ATOM 1951 O O . ASN A 1 250 ? -1.771 -2.883 17.027 1.00 94.88 250 ASN A O 1
ATOM 1955 N N . ALA A 1 251 ? -3.104 -1.086 17.285 1.00 95.56 251 ALA A N 1
ATOM 1956 C CA . ALA A 1 251 ? -3.265 -1.233 18.728 1.00 95.56 251 ALA A CA 1
ATOM 1957 C C . ALA A 1 251 ? -4.036 -2.517 19.083 1.00 95.56 251 ALA A C 1
ATOM 1959 O O . ALA A 1 251 ? -3.625 -3.243 19.989 1.00 95.56 251 ALA A O 1
ATOM 1960 N N . ALA A 1 252 ? -5.091 -2.839 18.329 1.00 95.62 252 ALA A N 1
ATOM 1961 C CA . ALA A 1 252 ? -5.888 -4.046 18.517 1.00 95.62 252 ALA A CA 1
ATOM 1962 C C . ALA A 1 252 ? -5.071 -5.324 18.285 1.00 95.62 252 ALA A C 1
ATOM 1964 O O . ALA A 1 252 ? -5.058 -6.214 19.136 1.00 95.62 252 ALA A O 1
ATOM 1965 N N . LYS A 1 253 ? -4.298 -5.384 17.191 1.00 94.94 253 LYS A N 1
ATOM 1966 C CA . LYS A 1 253 ? -3.358 -6.489 16.926 1.00 94.94 253 LYS A CA 1
ATOM 1967 C C . LYS A 1 253 ? -2.339 -6.656 18.048 1.00 94.94 253 LYS A C 1
ATOM 1969 O O . LYS A 1 253 ? -2.173 -7.753 18.566 1.00 94.94 253 LYS A O 1
ATOM 1974 N N . ALA A 1 254 ? -1.719 -5.557 18.480 1.00 95.06 254 ALA A N 1
ATOM 1975 C CA . ALA A 1 254 ? -0.743 -5.592 19.564 1.00 95.06 254 ALA A CA 1
ATOM 1976 C C . ALA A 1 254 ? -1.351 -6.062 20.898 1.00 95.06 254 ALA A C 1
ATOM 1978 O O . ALA A 1 254 ? -0.646 -6.653 21.717 1.00 95.06 254 ALA A O 1
ATOM 1979 N N . LYS A 1 255 ? -2.642 -5.798 21.143 1.00 94.31 255 LYS A N 1
ATOM 1980 C CA . LYS A 1 255 ? -3.358 -6.308 22.318 1.00 94.31 255 LYS A CA 1
ATOM 1981 C C . LYS A 1 255 ? -3.598 -7.819 22.215 1.00 94.31 255 LYS A C 1
ATOM 1983 O O . LYS A 1 255 ? -3.285 -8.522 23.173 1.00 94.31 255 LYS A O 1
ATOM 1988 N N . LEU A 1 256 ? -4.052 -8.321 21.064 1.00 93.62 256 LEU A N 1
ATOM 1989 C CA 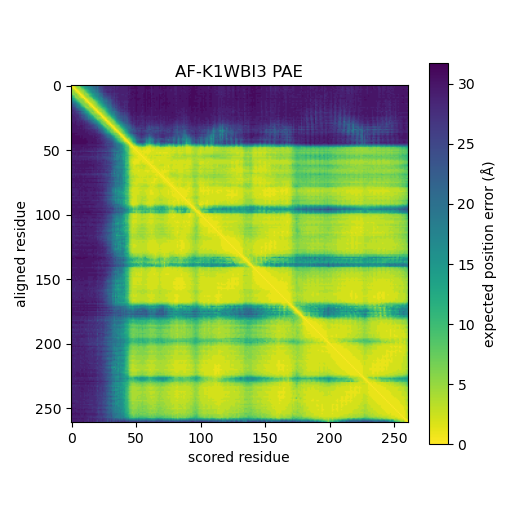. LEU A 1 256 ? -4.215 -9.764 20.824 1.00 93.62 256 LEU A CA 1
ATOM 1990 C C . LEU A 1 256 ? -2.894 -10.529 20.961 1.00 93.62 256 LEU A C 1
ATOM 1992 O O . LEU A 1 256 ? -2.854 -11.556 21.636 1.00 93.62 256 LEU A O 1
ATOM 1996 N N . ASP A 1 257 ? -1.805 -10.001 20.400 1.00 93.00 257 ASP A N 1
ATOM 1997 C CA . ASP A 1 257 ? -0.478 -10.619 20.504 1.00 93.00 257 ASP A CA 1
ATOM 1998 C C . ASP A 1 257 ? -0.033 -10.749 21.972 1.00 93.00 257 ASP A C 1
ATOM 2000 O O . ASP A 1 257 ? 0.514 -11.773 22.370 1.00 93.00 257 ASP A O 1
ATOM 2004 N N . LYS A 1 258 ? -0.321 -9.743 22.812 1.00 91.88 258 LYS A N 1
ATOM 2005 C CA . LYS A 1 258 ? -0.031 -9.783 24.258 1.00 91.88 258 LYS A CA 1
ATOM 2006 C C . LYS A 1 258 ? -0.906 -10.768 25.035 1.00 91.88 258 LYS A C 1
ATOM 2008 O O . LYS A 1 258 ? -0.476 -11.215 26.088 1.00 91.88 258 LYS A O 1
ATOM 2013 N N . MET A 1 259 ? -2.120 -11.057 24.565 1.00 88.38 259 MET A N 1
ATOM 2014 C CA . MET A 1 259 ? -3.036 -12.019 25.194 1.00 88.38 259 MET A CA 1
ATOM 2015 C C . MET A 1 259 ? -2.737 -13.469 24.796 1.00 88.38 259 MET A C 1
ATOM 2017 O O . MET A 1 259 ? -3.082 -14.389 25.532 1.00 88.38 259 MET A O 1
ATOM 2021 N N . GLY A 1 260 ? -2.139 -13.678 23.619 1.00 76.12 260 GLY A N 1
ATOM 2022 C CA . GLY A 1 260 ? -1.723 -14.994 23.123 1.00 76.12 260 GLY A CA 1
ATOM 2023 C C . GLY A 1 260 ? -0.382 -15.495 23.679 1.00 76.12 260 GLY A C 1
ATOM 2024 O O . GLY A 1 260 ? 0.011 -16.623 23.371 1.00 76.12 260 GLY A O 1
ATOM 2025 N N . HIS A 1 261 ? 0.311 -14.670 24.467 1.00 53.72 261 HIS A N 1
ATOM 2026 C CA . HIS A 1 261 ? 1.543 -14.987 25.194 1.00 53.72 261 HIS A CA 1
ATOM 2027 C C . HIS A 1 261 ? 1.267 -15.183 26.685 1.00 53.72 261 HIS A C 1
ATOM 2029 O O . HIS A 1 261 ? 1.905 -16.092 27.265 1.00 53.72 261 HIS A O 1
#

Nearest PDB structures (foldseek):
  4it5-assembly1_C  TM=6.908E-01  e=8.969E-05  Vibrio cholerae
  3uo2-assembly2_B  TM=7.863E-01  e=3.993E-03  Saccharomyces cerevisiae S288C
  2dn9-assembly1_A  TM=6.671E-01  e=1.011E-01  Homo sapiens
  3nzp-assembly2_A-2  TM=2.650E-01  e=5.526E+00  Campylobacter jejuni subsp. jejuni NCTC 11168 = ATCC 700819